Protein AF-A0A957S6A4-F1 (afdb_monomer_lite)

Secondary structure (DSSP, 8-state):
-PPPSS-HHHHHHHHHTT--HHHHHHHTTTT-EEEEE-TTSSSSEEEEES-TTHHHHHHHHHTS-HHHHHHHHHHHHHHHHH---SSSBHHHHHHHHHHHHTTGGGSTTHHHHHHHHHHHHHHTTTTTHHHHHHHHHHHHHTT---TT-SHHHHHHHHHHHHHHHHHHTT--HHHHHHHHHHHHHHHHHHHHHHHHHHT---

Sequence (202 aa):
MGRSAYPDEVQRVAAAHGLSPALAFGLGEGLNLYYSRRPDERPPHRVHVLPHAFAERVAARLGQPRPAAIRESLVANARGVLVCTGDWHGLDAIERWSEELSRWPRLAGWQTSIDAVVRLLQESDGLYRRHYADFLAIATAEGVAVPEGATRLDEIADAWLAIADRLARGDDLARVGSRILRMASLESRFWATIIDRYAGGI

Foldseek 3Di:
DDDDLADPVLVVLCVVVVHDSLQLCLQLLFLKKAWDAQLPDVVRIDIATGDPCSSVSSVVLVVDDSLVSNLVSLLVNLCSQQPPPVRLMHLNVLLVCLVCQLVLVVGPNSLSVLVNLLCCLVSNLQSVLQVNLVNVVVSVVVVNDQPVDNVLSNVLSVLSNVLSVCSVVVHRRNVSSVSSNVSSVSVNVRSVVSCVPRVPDD

pLDDT: mean 90.96, std 10.15, range [36.47, 98.38]

Radius of gyration: 16.79 Å; chains: 1; bounding box: 43×42×48 Å

Structure (mmCIF, N/CA/C/O backbone):
data_AF-A0A957S6A4-F1
#
_entry.id   AF-A0A957S6A4-F1
#
loop_
_atom_site.group_PDB
_atom_site.id
_atom_site.type_symbol
_atom_site.label_atom_id
_atom_site.label_alt_id
_atom_site.label_comp_id
_atom_site.label_asym_id
_atom_site.label_entity_id
_atom_site.label_seq_id
_atom_site.pdbx_PDB_ins_code
_atom_site.Cartn_x
_atom_site.Cartn_y
_atom_site.Cartn_z
_atom_site.occupancy
_atom_site.B_iso_or_equiv
_atom_site.auth_seq_id
_atom_site.auth_comp_id
_atom_site.auth_asym_id
_atom_site.auth_atom_id
_atom_site.pdbx_PDB_model_num
ATOM 1 N N . MET A 1 1 ? -2.180 23.272 -7.236 1.00 36.47 1 MET A N 1
ATOM 2 C CA . MET A 1 1 ? -3.173 22.374 -6.608 1.00 36.47 1 MET A CA 1
ATOM 3 C C . MET A 1 1 ? -2.414 21.192 -6.043 1.00 36.47 1 MET A C 1
ATOM 5 O O . MET A 1 1 ? -1.803 20.473 -6.821 1.00 36.47 1 MET A O 1
ATOM 9 N N . GLY A 1 2 ? -2.349 21.066 -4.715 1.00 49.62 2 GLY A N 1
ATOM 10 C CA . GLY A 1 2 ? -1.724 19.910 -4.071 1.00 49.62 2 GLY A CA 1
ATOM 11 C C . GLY A 1 2 ? -2.528 18.656 -4.395 1.00 49.62 2 GLY A C 1
ATOM 12 O O . GLY A 1 2 ? -3.757 18.692 -4.375 1.00 49.62 2 GLY A O 1
ATOM 13 N N . ARG A 1 3 ? -1.845 17.583 -4.778 1.00 60.44 3 ARG A N 1
ATOM 14 C CA . ARG A 1 3 ? -2.485 16.312 -5.103 1.00 60.44 3 ARG A CA 1
ATOM 15 C C . ARG A 1 3 ? -2.947 15.631 -3.808 1.00 60.44 3 ARG A C 1
ATOM 17 O O . ARG A 1 3 ? -2.269 15.736 -2.792 1.00 60.44 3 ARG A O 1
ATOM 24 N N . SER A 1 4 ? -4.118 14.994 -3.838 1.00 73.56 4 SER A N 1
ATOM 25 C CA . SER A 1 4 ? -4.677 14.265 -2.688 1.00 73.56 4 SER A CA 1
ATOM 26 C C . SER A 1 4 ? -3.713 13.175 -2.199 1.00 73.56 4 SER A C 1
ATOM 28 O O . SER A 1 4 ? -3.180 12.434 -3.021 1.00 73.56 4 SER A O 1
ATOM 30 N N . ALA A 1 5 ? -3.560 13.033 -0.877 1.00 86.44 5 ALA A N 1
ATOM 31 C CA . ALA A 1 5 ? -2.765 11.973 -0.239 1.00 86.44 5 ALA A CA 1
ATOM 32 C C . ALA A 1 5 ? -3.352 10.555 -0.425 1.00 86.44 5 ALA A C 1
ATOM 34 O O . ALA A 1 5 ? -2.670 9.557 -0.221 1.00 86.44 5 ALA A O 1
ATOM 35 N N . TYR A 1 6 ? -4.621 10.453 -0.828 1.00 91.56 6 TYR A N 1
ATOM 36 C CA . TYR A 1 6 ? -5.333 9.186 -1.017 1.00 91.56 6 TYR A CA 1
ATOM 37 C C . TYR A 1 6 ? -5.915 9.072 -2.437 1.00 91.56 6 TYR A C 1
ATOM 39 O O . TYR A 1 6 ? -6.200 10.110 -3.048 1.00 91.56 6 TYR A O 1
ATOM 47 N N . PRO A 1 7 ? -6.134 7.845 -2.957 1.00 92.38 7 PRO A N 1
ATOM 48 C CA . PRO A 1 7 ? -6.793 7.616 -4.244 1.00 92.38 7 PRO A CA 1
ATOM 49 C C . PRO A 1 7 ? -8.175 8.279 -4.343 1.00 92.38 7 PRO A C 1
ATOM 51 O O . PRO A 1 7 ? -8.901 8.368 -3.352 1.00 92.38 7 PRO A O 1
ATOM 54 N N . ASP A 1 8 ? -8.589 8.661 -5.553 1.00 93.44 8 ASP A N 1
ATOM 55 C CA . ASP A 1 8 ? -9.889 9.313 -5.793 1.00 93.44 8 ASP A CA 1
ATOM 56 C C . ASP A 1 8 ? -11.077 8.467 -5.316 1.00 93.44 8 ASP A C 1
ATOM 58 O O . ASP A 1 8 ? -12.063 8.991 -4.800 1.00 93.44 8 ASP A O 1
ATOM 62 N N . GLU A 1 9 ? -10.980 7.142 -5.445 1.00 94.50 9 GLU A N 1
ATOM 63 C CA . GLU A 1 9 ? -11.998 6.228 -4.932 1.00 94.50 9 GLU A CA 1
ATOM 64 C C . GLU A 1 9 ? -12.136 6.316 -3.408 1.00 94.50 9 GLU A C 1
ATOM 66 O O . GLU A 1 9 ? -13.256 6.371 -2.902 1.00 94.50 9 GLU A O 1
ATOM 71 N N . VAL A 1 10 ? -11.018 6.413 -2.685 1.00 96.69 10 VAL A N 1
ATOM 72 C CA . VAL A 1 10 ? -11.009 6.586 -1.227 1.00 96.69 10 VAL A CA 1
ATOM 73 C C . VAL A 1 10 ? -11.665 7.905 -0.855 1.00 96.69 10 VAL A C 1
ATOM 75 O O . VAL A 1 10 ? -12.513 7.927 0.031 1.00 96.69 10 VAL A O 1
ATOM 78 N N . GLN A 1 11 ? -11.327 8.987 -1.560 1.00 96.06 11 GLN A N 1
ATOM 79 C CA . GLN A 1 11 ? -11.926 10.304 -1.332 1.00 96.06 11 GLN A CA 1
ATOM 80 C C . GLN A 1 11 ? -13.442 10.282 -1.550 1.00 96.06 11 GLN A C 1
ATOM 82 O O . GLN A 1 11 ? -14.210 10.775 -0.723 1.00 96.06 11 GLN A O 1
ATOM 87 N N . ARG A 1 12 ? -13.888 9.652 -2.639 1.00 96.62 12 ARG A N 1
ATOM 88 C CA . ARG A 1 12 ? -15.306 9.512 -2.977 1.00 96.62 12 ARG A CA 1
ATOM 89 C C . ARG A 1 12 ? -16.071 8.700 -1.931 1.00 96.62 12 ARG A C 1
ATOM 91 O O . ARG A 1 12 ? -17.133 9.134 -1.494 1.00 96.62 12 ARG A O 1
ATOM 98 N N . VAL A 1 13 ? -15.544 7.544 -1.524 1.00 97.56 13 VAL A N 1
ATOM 99 C CA . VAL A 1 13 ? -16.170 6.686 -0.503 1.00 97.56 13 VAL A CA 1
ATOM 100 C C . VAL A 1 13 ? -16.179 7.385 0.857 1.00 97.56 13 VAL A C 1
ATOM 102 O O . VAL A 1 13 ? -17.199 7.375 1.543 1.00 97.56 13 VAL A O 1
ATOM 105 N N . ALA A 1 14 ? -15.085 8.051 1.232 1.00 97.50 14 ALA A N 1
ATOM 106 C CA . ALA A 1 14 ? -15.008 8.820 2.469 1.00 97.50 14 ALA A CA 1
ATOM 107 C C . ALA A 1 14 ? -16.087 9.911 2.520 1.00 97.50 14 ALA A C 1
ATOM 109 O O . ALA A 1 14 ? -16.847 9.976 3.486 1.00 97.50 14 ALA A O 1
ATOM 110 N N . ALA A 1 15 ? -16.220 10.700 1.450 1.00 97.31 15 ALA A N 1
ATOM 111 C CA . ALA A 1 15 ? -17.239 11.739 1.347 1.00 97.31 15 ALA A CA 1
ATOM 112 C C . ALA A 1 15 ? -18.667 11.170 1.403 1.00 97.31 15 ALA A C 1
ATOM 114 O O . ALA A 1 15 ? -19.506 11.699 2.130 1.00 97.31 15 ALA A O 1
ATOM 115 N N . ALA A 1 16 ? -18.934 10.069 0.692 1.00 97.50 16 ALA A N 1
ATOM 116 C CA . ALA A 1 16 ? -20.256 9.439 0.650 1.00 97.50 16 ALA A CA 1
ATOM 117 C C . ALA A 1 16 ? -20.734 8.924 2.020 1.00 97.50 16 ALA A C 1
ATOM 119 O O . ALA A 1 16 ? -21.936 8.877 2.273 1.00 97.50 16 ALA A O 1
ATOM 120 N N . HIS A 1 17 ? -19.803 8.559 2.905 1.00 96.19 17 HIS A N 1
ATOM 121 C CA . HIS A 1 17 ? -20.105 7.999 4.225 1.00 96.19 17 HIS A CA 1
ATOM 122 C C . HIS A 1 17 ? -19.750 8.927 5.397 1.00 96.19 17 HIS A C 1
ATOM 124 O O . HIS A 1 17 ? -19.827 8.501 6.550 1.00 96.19 17 HIS A O 1
ATOM 130 N N . GLY A 1 18 ? -19.352 10.178 5.134 1.00 96.50 18 GLY A N 1
ATOM 131 C CA . GLY A 1 18 ? -18.957 11.130 6.178 1.00 96.50 18 GLY A CA 1
ATOM 132 C C . GLY A 1 18 ? -17.741 10.675 6.998 1.00 96.50 18 GLY A C 1
ATOM 133 O O . GLY A 1 18 ? -17.681 10.913 8.203 1.00 96.50 18 GLY A O 1
ATOM 134 N N . LEU A 1 19 ? -16.794 9.977 6.369 1.00 97.00 19 LEU A N 1
ATOM 135 C CA . LEU A 1 19 ? -15.563 9.488 6.993 1.00 97.00 19 LEU A CA 1
ATOM 136 C C . LEU A 1 19 ? -14.381 10.394 6.639 1.00 97.00 19 LEU A C 1
ATOM 138 O O . LEU A 1 19 ? -14.392 11.090 5.625 1.00 97.00 19 LEU A O 1
ATOM 142 N N . SER A 1 20 ? -13.306 10.318 7.426 1.00 96.94 20 SER A N 1
ATOM 143 C CA . SER A 1 20 ? -12.007 10.793 6.948 1.00 96.94 20 SER A CA 1
ATOM 144 C C . SER A 1 20 ? -11.460 9.849 5.861 1.00 96.94 20 SER A C 1
ATOM 146 O O . SER A 1 20 ? -11.734 8.642 5.907 1.00 96.94 20 SER A O 1
ATOM 148 N N . PRO A 1 21 ? -10.644 10.347 4.910 1.00 97.25 21 PRO A N 1
ATOM 149 C CA . PRO A 1 21 ? -9.987 9.497 3.916 1.00 97.25 21 PRO A CA 1
ATOM 150 C C . PRO A 1 21 ? -9.148 8.380 4.543 1.00 97.25 21 PRO A C 1
ATOM 152 O O . PRO A 1 21 ? -9.238 7.238 4.104 1.00 97.25 21 PRO A O 1
ATOM 155 N N . ALA A 1 22 ? -8.418 8.675 5.623 1.00 96.00 22 ALA A N 1
ATOM 156 C CA . ALA A 1 22 ? -7.634 7.689 6.368 1.00 96.00 22 ALA A CA 1
ATOM 157 C C . ALA A 1 22 ? -8.499 6.541 6.915 1.00 96.00 22 ALA A C 1
ATOM 159 O O . ALA A 1 22 ? -8.156 5.368 6.772 1.00 96.00 22 ALA A O 1
ATOM 160 N N . LEU A 1 23 ? -9.658 6.864 7.502 1.00 97.19 23 LEU A N 1
ATOM 161 C CA . LEU A 1 23 ? -10.567 5.854 8.036 1.00 97.19 23 LEU A CA 1
ATOM 162 C C . LEU A 1 23 ? -11.193 5.012 6.922 1.00 97.19 23 LEU A C 1
ATOM 164 O O . LEU A 1 23 ? -11.230 3.790 7.038 1.00 97.19 23 LEU A O 1
ATOM 168 N N . ALA A 1 24 ? -11.642 5.635 5.829 1.00 97.75 24 ALA A N 1
ATOM 169 C CA . ALA A 1 24 ? -12.154 4.900 4.672 1.00 97.75 24 ALA A CA 1
ATOM 170 C C . ALA A 1 24 ? -11.082 3.967 4.084 1.00 97.75 24 ALA A C 1
ATOM 172 O O . ALA A 1 24 ? -11.357 2.796 3.827 1.00 97.75 24 ALA A O 1
ATOM 173 N N . PHE A 1 25 ? -9.849 4.460 3.938 1.00 97.06 25 PHE A N 1
ATOM 174 C CA . PHE A 1 25 ? -8.714 3.692 3.433 1.00 97.06 25 PHE A CA 1
ATOM 175 C C . PHE A 1 25 ? -8.419 2.458 4.292 1.00 97.06 25 PHE A C 1
ATOM 177 O O . PHE A 1 25 ? -8.282 1.352 3.769 1.00 97.06 25 PHE A O 1
ATOM 184 N N . GLY A 1 26 ? -8.378 2.632 5.615 1.00 95.88 26 GLY A N 1
ATOM 185 C CA . GLY A 1 26 ? -8.144 1.539 6.552 1.00 95.88 26 GLY A CA 1
ATOM 186 C C . GLY A 1 26 ? -9.269 0.508 6.589 1.00 95.88 26 GLY A C 1
ATOM 187 O O . GLY A 1 26 ? -8.994 -0.692 6.597 1.00 95.88 26 GLY A O 1
ATOM 188 N N . LEU A 1 27 ? -10.532 0.950 6.571 1.00 97.12 27 LEU A N 1
ATOM 189 C CA . LEU A 1 27 ? -11.694 0.053 6.580 1.00 97.12 27 LEU A CA 1
ATOM 190 C C . LEU A 1 27 ? -11.820 -0.766 5.290 1.00 97.12 27 LEU A C 1
ATOM 192 O O . LEU A 1 27 ? -12.246 -1.916 5.347 1.00 97.12 27 LEU A O 1
ATOM 196 N N . GLY A 1 28 ? -11.442 -0.196 4.145 1.00 95.88 28 GLY A N 1
ATOM 197 C CA . GLY A 1 28 ? -11.547 -0.857 2.842 1.00 95.88 28 GLY A CA 1
ATOM 198 C C . GLY A 1 28 ? -10.357 -1.737 2.463 1.00 95.88 28 GLY A C 1
ATOM 199 O O . GLY A 1 28 ? -10.277 -2.188 1.325 1.00 95.88 28 GLY A O 1
ATOM 200 N N . GLU A 1 29 ? -9.438 -1.992 3.394 1.00 93.19 29 GLU A N 1
ATOM 201 C CA . GLU A 1 29 ? -8.215 -2.766 3.161 1.00 93.19 29 GLU A CA 1
ATOM 202 C C . GLU A 1 29 ? -7.257 -2.143 2.132 1.00 93.19 29 GLU A C 1
ATOM 204 O O . GLU A 1 29 ? -6.759 -2.791 1.206 1.00 93.19 29 GLU A O 1
ATOM 209 N N . GLY A 1 30 ? -7.023 -0.839 2.278 1.00 91.81 30 GLY A N 1
ATOM 210 C CA . GLY A 1 30 ? -6.351 -0.031 1.272 1.00 91.81 30 GLY A CA 1
ATOM 211 C C . GLY A 1 30 ? -4.879 -0.338 1.002 1.00 91.81 30 GLY A C 1
ATOM 212 O O . GLY A 1 30 ? -4.364 0.170 0.016 1.00 91.81 30 GLY A O 1
ATOM 213 N N . LEU A 1 31 ? -4.187 -1.157 1.804 1.00 91.88 31 LEU A N 1
ATOM 214 C CA . LEU A 1 31 ? -2.758 -1.446 1.588 1.00 91.88 31 LEU A CA 1
ATOM 215 C C . LEU A 1 31 ? -2.474 -2.664 0.704 1.00 91.88 31 LEU A C 1
ATOM 217 O O . LEU A 1 31 ? -1.308 -2.897 0.361 1.00 91.88 31 LEU A O 1
ATOM 221 N N . ASN A 1 32 ? -3.504 -3.405 0.294 1.00 89.31 32 ASN A N 1
ATOM 222 C CA . ASN A 1 32 ? -3.332 -4.542 -0.604 1.00 89.31 32 ASN A CA 1
ATOM 223 C C . ASN A 1 32 ? -2.697 -4.099 -1.929 1.00 89.31 32 ASN A C 1
ATOM 225 O O . ASN A 1 32 ? -3.188 -3.186 -2.597 1.00 89.31 32 ASN A O 1
ATOM 229 N N . LEU A 1 33 ? -1.583 -4.748 -2.273 1.00 91.25 33 LEU A N 1
ATOM 230 C CA . LEU A 1 33 ? -0.828 -4.536 -3.503 1.00 91.25 33 LEU A CA 1
ATOM 231 C C . LEU A 1 33 ? -1.171 -5.629 -4.503 1.00 91.25 33 LEU A C 1
ATOM 233 O O . LEU A 1 33 ? -1.281 -6.784 -4.113 1.00 91.25 33 LEU A O 1
ATOM 237 N N . TYR A 1 34 ? -1.248 -5.282 -5.777 1.00 92.44 34 TYR A N 1
ATOM 238 C CA . TYR A 1 34 ? -1.532 -6.201 -6.867 1.00 92.44 34 TYR A CA 1
ATOM 239 C C . TYR A 1 34 ? -0.491 -6.041 -7.966 1.00 92.44 34 TYR A C 1
ATOM 241 O O . TYR A 1 34 ? -0.156 -4.917 -8.355 1.00 92.44 34 TYR A O 1
ATOM 249 N N . TYR A 1 35 ? -0.020 -7.162 -8.505 1.00 93.38 35 TYR A N 1
ATOM 250 C CA . TYR A 1 35 ? 0.898 -7.195 -9.639 1.00 93.38 35 TYR A CA 1
ATOM 251 C C . TYR A 1 35 ? 0.286 -7.991 -10.787 1.00 93.38 35 TYR A C 1
ATOM 253 O O . TYR A 1 35 ? -0.229 -9.087 -10.602 1.00 93.38 35 TYR A O 1
ATOM 261 N N . SER A 1 36 ? 0.358 -7.453 -12.003 1.00 92.00 36 SER A N 1
ATOM 262 C CA . SER A 1 36 ? -0.077 -8.177 -13.196 1.00 92.00 36 SER A CA 1
ATOM 263 C C . SER A 1 36 ? 0.842 -7.923 -14.383 1.00 92.00 36 SER A C 1
ATOM 265 O O . SER A 1 36 ? 1.405 -6.837 -14.552 1.00 92.00 36 SER A O 1
ATOM 267 N N . ARG A 1 37 ? 0.963 -8.947 -15.230 1.00 92.69 37 ARG A N 1
ATOM 268 C CA . ARG A 1 37 ? 1.698 -8.914 -16.494 1.00 92.69 37 ARG A CA 1
ATOM 269 C C . ARG A 1 37 ? 0.724 -9.107 -17.648 1.00 92.69 37 ARG A C 1
ATOM 271 O O . ARG A 1 37 ? 0.053 -10.132 -17.727 1.00 92.69 37 ARG A O 1
ATOM 278 N N . ARG A 1 38 ? 0.684 -8.141 -18.557 1.00 92.19 38 ARG A N 1
ATOM 279 C CA . ARG A 1 38 ? -0.195 -8.087 -19.725 1.00 92.19 38 ARG A CA 1
ATOM 280 C C . ARG A 1 38 ? 0.641 -7.744 -20.964 1.00 92.19 38 ARG A C 1
ATOM 282 O O . ARG A 1 38 ? 0.786 -6.568 -21.280 1.00 92.19 38 ARG A O 1
ATOM 289 N N . PRO A 1 39 ? 1.237 -8.748 -21.636 1.00 91.44 39 PRO A N 1
ATOM 290 C CA . PRO A 1 39 ? 2.197 -8.529 -22.725 1.00 91.44 39 PRO A CA 1
ATOM 291 C C . PRO A 1 39 ? 1.675 -7.666 -23.878 1.00 91.44 39 PRO A C 1
ATOM 293 O O . PRO A 1 39 ? 2.461 -6.969 -24.514 1.00 91.44 39 PRO A O 1
ATOM 296 N N . ASP A 1 40 ? 0.362 -7.693 -24.108 1.00 92.12 40 ASP A N 1
ATOM 297 C CA . ASP A 1 40 ? -0.302 -6.977 -25.200 1.00 92.12 40 ASP A CA 1
ATOM 298 C C . ASP A 1 40 ? -0.760 -5.558 -24.813 1.00 92.12 40 ASP A C 1
ATOM 300 O O . ASP A 1 40 ? -1.316 -4.830 -25.636 1.00 92.12 40 ASP A O 1
ATOM 304 N N . GLU A 1 41 ? -0.528 -5.133 -23.567 1.00 92.44 41 GLU A N 1
ATOM 305 C CA . GLU A 1 41 ? -0.899 -3.807 -23.074 1.00 92.44 41 GLU A CA 1
ATOM 306 C C . GLU A 1 41 ? 0.306 -2.872 -22.908 1.00 92.44 41 GLU A C 1
ATOM 308 O O . GLU A 1 41 ? 1.462 -3.281 -22.806 1.00 92.44 41 GLU A O 1
ATOM 313 N N . ARG A 1 42 ? 0.020 -1.568 -22.838 1.00 89.44 42 ARG A N 1
ATOM 314 C CA . ARG A 1 42 ? 0.993 -0.526 -22.498 1.00 89.44 42 ARG A CA 1
ATOM 315 C C . ARG A 1 42 ? 0.472 0.251 -21.285 1.00 89.44 42 ARG A C 1
ATOM 317 O O . ARG A 1 42 ? -0.531 0.950 -21.433 1.00 89.44 42 ARG A O 1
ATOM 324 N N . PRO A 1 43 ? 1.099 0.150 -20.102 1.00 93.62 43 PRO A N 1
ATOM 325 C CA . PRO A 1 43 ? 2.320 -0.604 -19.794 1.00 93.62 43 PRO A CA 1
ATOM 326 C C . PRO A 1 43 ? 2.098 -2.134 -19.673 1.00 93.62 43 PRO A C 1
ATOM 328 O O . PRO A 1 43 ? 1.032 -2.545 -19.205 1.00 93.62 43 PRO A O 1
ATOM 331 N N . PRO A 1 44 ? 3.095 -2.979 -20.030 1.00 94.81 44 PRO A N 1
ATOM 332 C CA . PRO A 1 44 ? 2.957 -4.443 -20.007 1.00 94.81 44 PRO A CA 1
ATOM 333 C C . PRO A 1 44 ? 3.048 -5.063 -18.605 1.00 94.81 44 PRO A C 1
ATOM 335 O O . PRO A 1 44 ? 2.579 -6.173 -18.374 1.00 94.81 44 PRO A O 1
ATOM 338 N N . HIS A 1 45 ? 3.649 -4.359 -17.654 1.00 95.44 45 HIS A N 1
ATOM 339 C CA . HIS A 1 45 ? 3.635 -4.690 -16.231 1.00 95.44 45 HIS A CA 1
ATOM 340 C C . HIS A 1 45 ? 2.895 -3.598 -15.470 1.00 95.44 45 HIS A C 1
ATOM 342 O O . HIS A 1 45 ? 3.151 -2.408 -15.691 1.00 95.44 45 HIS A O 1
ATOM 348 N N . ARG A 1 46 ? 1.988 -4.001 -14.579 1.00 93.62 46 ARG A N 1
ATOM 349 C CA . ARG A 1 46 ? 1.172 -3.096 -13.770 1.00 93.62 46 ARG A CA 1
ATOM 350 C C . ARG A 1 46 ? 1.275 -3.476 -12.304 1.00 93.62 46 ARG A C 1
ATOM 352 O O . ARG A 1 46 ? 1.054 -4.630 -11.945 1.00 93.62 46 ARG A O 1
ATOM 359 N N . VAL A 1 47 ? 1.548 -2.472 -11.483 1.00 93.19 47 VAL A N 1
ATOM 360 C CA . VAL A 1 47 ? 1.418 -2.525 -10.029 1.00 93.19 47 VAL A CA 1
ATOM 361 C C . VAL A 1 47 ? 0.308 -1.555 -9.656 1.00 93.19 47 VAL A C 1
ATOM 363 O O . VAL A 1 47 ? 0.269 -0.444 -10.184 1.00 93.19 47 VAL A O 1
ATOM 366 N N . HIS A 1 48 ? -0.606 -1.965 -8.788 1.00 91.06 48 HIS A N 1
ATOM 367 C CA . HIS A 1 48 ? -1.589 -1.056 -8.211 1.00 91.06 48 HIS A CA 1
ATOM 368 C C . HIS A 1 48 ? -1.877 -1.422 -6.764 1.00 91.06 48 HIS A C 1
ATOM 370 O O . HIS A 1 48 ? -1.615 -2.536 -6.318 1.00 91.06 48 HIS A O 1
ATOM 376 N N . VAL A 1 49 ? -2.396 -0.444 -6.040 1.00 91.06 49 VAL A N 1
ATOM 377 C CA . VAL A 1 49 ? -2.865 -0.577 -4.666 1.00 91.06 49 VAL A CA 1
ATOM 378 C C . VAL A 1 49 ? -4.382 -0.419 -4.693 1.00 91.06 49 VAL A C 1
ATOM 380 O O . VAL A 1 49 ? -4.896 0.163 -5.652 1.00 91.06 49 VAL A O 1
ATOM 383 N N . LEU A 1 50 ? -5.052 -0.868 -3.631 1.00 90.88 50 LEU A N 1
ATOM 384 C CA . LEU A 1 50 ? -6.503 -0.836 -3.426 1.00 90.88 50 LEU A CA 1
ATOM 385 C C . LEU A 1 50 ? -7.203 -2.073 -4.022 1.00 90.88 50 LEU A C 1
ATOM 387 O O . LEU A 1 50 ? -7.020 -2.378 -5.200 1.00 90.88 50 LEU A O 1
ATOM 391 N N . PRO A 1 51 ? -8.018 -2.794 -3.233 1.00 89.19 51 PRO A N 1
ATOM 392 C CA . PRO A 1 51 ? -8.782 -3.929 -3.734 1.00 89.19 51 PRO A CA 1
ATOM 393 C C . PRO A 1 51 ? -9.921 -3.476 -4.652 1.00 89.19 51 PRO A C 1
ATOM 395 O O . PRO A 1 51 ? -10.559 -2.459 -4.401 1.00 89.19 51 PRO A O 1
ATOM 398 N N . HIS A 1 52 ? -10.273 -4.292 -5.650 1.00 87.44 52 HIS A N 1
ATOM 399 C CA . HIS A 1 52 ? -11.426 -4.022 -6.524 1.00 87.44 52 HIS A CA 1
ATOM 400 C C . HIS A 1 52 ? -12.760 -3.886 -5.767 1.00 87.44 52 HIS A C 1
ATOM 402 O O . HIS A 1 52 ? -13.639 -3.154 -6.204 1.00 87.44 52 HIS A O 1
ATOM 408 N N . ALA A 1 53 ? -12.901 -4.562 -4.623 1.00 91.25 53 ALA A N 1
ATOM 409 C CA . ALA A 1 53 ? -14.089 -4.516 -3.768 1.00 91.25 53 ALA A CA 1
ATOM 410 C C . ALA A 1 53 ? -13.989 -3.458 -2.646 1.00 91.25 53 ALA A C 1
ATOM 412 O O . ALA A 1 53 ? -14.618 -3.602 -1.599 1.00 91.25 53 ALA A O 1
ATOM 413 N N . PHE A 1 54 ? -13.162 -2.418 -2.809 1.00 94.94 54 PHE A N 1
ATOM 414 C CA . PHE A 1 54 ? -12.877 -1.438 -1.754 1.00 94.94 54 PHE A CA 1
ATOM 415 C C . PHE A 1 54 ? -14.141 -0.811 -1.147 1.00 94.94 54 PHE A C 1
ATOM 417 O O . PHE A 1 54 ? -14.330 -0.864 0.070 1.00 94.94 54 PHE A O 1
ATOM 424 N N . ALA A 1 55 ? -15.030 -0.257 -1.976 1.00 96.00 55 ALA A N 1
ATOM 425 C CA . ALA A 1 55 ? -16.251 0.391 -1.497 1.00 96.00 55 ALA A CA 1
ATOM 426 C C . ALA A 1 55 ? -17.185 -0.583 -0.751 1.00 96.00 55 ALA A C 1
ATOM 428 O O . ALA A 1 55 ? -17.740 -0.235 0.292 1.00 96.00 55 ALA A O 1
ATOM 429 N N . GLU A 1 56 ? -17.312 -1.817 -1.244 1.00 95.56 56 GLU A N 1
ATOM 430 C CA . GLU A 1 56 ? -18.121 -2.872 -0.621 1.00 95.56 56 GLU A CA 1
ATOM 431 C C . GLU A 1 56 ? -17.566 -3.263 0.753 1.00 95.56 56 GLU A C 1
ATOM 433 O O . GLU A 1 56 ? -18.322 -3.396 1.716 1.00 95.56 56 GLU A O 1
ATOM 438 N N . ARG A 1 57 ? -16.236 -3.370 0.871 1.00 95.69 57 ARG A N 1
ATOM 439 C CA . ARG A 1 57 ? -15.553 -3.640 2.144 1.00 95.69 57 ARG A CA 1
ATOM 440 C C . ARG A 1 57 ? -15.789 -2.520 3.150 1.00 95.69 57 ARG A C 1
ATOM 442 O O . ARG A 1 57 ? -16.145 -2.806 4.291 1.00 95.69 57 ARG A O 1
ATOM 449 N N . VAL A 1 58 ? -15.674 -1.253 2.736 1.00 97.38 58 VAL A N 1
ATOM 450 C CA . VAL A 1 58 ? -15.996 -0.114 3.614 1.00 97.38 58 VAL A CA 1
ATOM 451 C C . VAL A 1 58 ? -17.450 -0.193 4.081 1.00 97.38 58 VAL A C 1
ATOM 453 O O . VAL A 1 58 ? -17.704 -0.125 5.283 1.00 97.38 58 VAL A O 1
ATOM 456 N N . ALA A 1 59 ? -18.399 -0.395 3.164 1.00 96.19 59 ALA A N 1
ATOM 457 C CA . ALA A 1 59 ? -19.820 -0.478 3.497 1.00 96.19 59 ALA A CA 1
ATOM 458 C C . ALA A 1 59 ? -20.123 -1.614 4.491 1.00 96.19 59 ALA A C 1
ATOM 460 O O . ALA A 1 59 ? -20.822 -1.394 5.481 1.00 96.19 59 ALA A O 1
ATOM 461 N N . ALA A 1 60 ? -19.538 -2.799 4.288 1.00 95.56 60 ALA A N 1
ATOM 462 C CA . ALA A 1 60 ? -19.695 -3.937 5.194 1.00 95.56 60 ALA A CA 1
ATOM 463 C C . ALA A 1 60 ? -19.178 -3.640 6.615 1.00 95.56 60 ALA A C 1
ATOM 465 O O . ALA A 1 60 ? -19.771 -4.071 7.606 1.00 95.56 60 ALA A O 1
ATOM 466 N N . ARG A 1 61 ? -18.092 -2.866 6.736 1.00 96.12 61 ARG A N 1
ATOM 467 C CA . ARG A 1 61 ? -17.498 -2.476 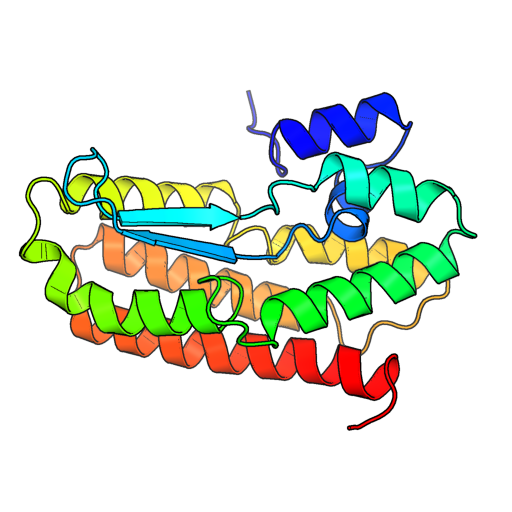8.026 1.00 96.12 61 ARG A CA 1
ATOM 468 C C . ARG A 1 61 ? -18.317 -1.423 8.767 1.00 96.12 61 ARG A C 1
ATOM 470 O O . ARG A 1 61 ? -18.336 -1.426 9.995 1.00 96.12 61 ARG A O 1
ATOM 477 N N . LEU A 1 62 ? -19.015 -0.544 8.048 1.00 95.38 62 LEU A N 1
ATOM 478 C CA . LEU A 1 62 ? -19.859 0.493 8.654 1.00 95.38 62 LEU A CA 1
ATOM 479 C C . LEU A 1 62 ? -21.099 -0.063 9.368 1.00 95.38 62 LEU A C 1
ATOM 481 O O . LEU A 1 62 ? -21.670 0.633 10.202 1.00 95.38 62 LEU A O 1
ATOM 485 N N . GLY A 1 63 ? -21.480 -1.315 9.102 1.00 92.12 63 GLY A N 1
ATOM 486 C CA . GLY A 1 63 ? -22.543 -2.011 9.834 1.00 92.12 63 GLY A CA 1
ATOM 487 C C . GLY A 1 63 ? -22.160 -2.456 11.252 1.00 92.12 63 GLY A C 1
ATOM 488 O O . GLY A 1 63 ? -22.978 -3.067 11.935 1.00 92.12 63 GLY A O 1
ATOM 489 N N . GLN A 1 64 ? -20.929 -2.189 11.698 1.00 94.50 64 GLN A N 1
ATOM 490 C CA . GLN A 1 64 ? -20.387 -2.683 12.962 1.00 94.50 64 GLN A CA 1
ATOM 491 C C . GLN A 1 64 ? -19.987 -1.539 13.907 1.00 94.50 64 GLN A C 1
ATOM 493 O O . GLN A 1 64 ? -19.684 -0.433 13.451 1.00 94.50 64 GLN A O 1
ATOM 498 N N . PRO A 1 65 ? -19.892 -1.789 15.230 1.00 96.62 65 PRO A N 1
ATOM 499 C CA . PRO A 1 65 ? -19.266 -0.845 16.152 1.00 96.62 65 PRO A CA 1
ATOM 500 C C . PRO A 1 65 ? -17.846 -0.478 15.702 1.00 96.62 65 PRO A C 1
ATOM 502 O O . PRO A 1 65 ? -17.055 -1.359 15.355 1.00 96.62 65 PRO A O 1
ATOM 505 N N . ARG A 1 66 ? -17.499 0.815 15.750 1.00 95.31 66 ARG A N 1
ATOM 506 C CA . ARG A 1 66 ? -16.248 1.352 15.180 1.00 95.31 66 ARG A CA 1
ATOM 507 C C . ARG A 1 66 ? -14.984 0.588 15.614 1.00 95.31 66 ARG A C 1
ATOM 509 O O . ARG A 1 66 ? -14.225 0.202 14.724 1.00 95.31 66 ARG A O 1
ATOM 516 N N . PRO A 1 67 ? -14.760 0.263 16.904 1.00 95.81 67 PRO A N 1
ATOM 517 C CA . PRO A 1 67 ? -13.564 -0.486 17.298 1.00 95.81 67 PRO A CA 1
ATOM 518 C C . PRO A 1 67 ? -13.530 -1.920 16.748 1.00 95.81 67 PRO A C 1
ATOM 520 O O . PRO A 1 67 ? -12.453 -2.454 16.485 1.00 95.81 67 PRO A O 1
ATOM 523 N N . ALA A 1 68 ? -14.692 -2.559 16.567 1.00 95.62 68 ALA A N 1
ATOM 524 C CA . ALA A 1 68 ? -14.780 -3.889 15.963 1.00 95.62 68 ALA A CA 1
ATOM 525 C C . ALA A 1 68 ? -14.452 -3.830 14.466 1.00 95.62 68 ALA A C 1
ATOM 527 O O . ALA A 1 68 ? -13.597 -4.586 14.010 1.00 95.62 68 ALA A O 1
ATOM 528 N N . ALA A 1 69 ? -15.025 -2.856 13.750 1.00 96.81 69 ALA A N 1
ATOM 529 C CA . ALA A 1 69 ? -14.747 -2.611 12.338 1.00 96.81 69 ALA A CA 1
ATOM 530 C C . ALA A 1 69 ? -13.250 -2.373 12.069 1.00 96.81 69 ALA A C 1
ATOM 532 O O . ALA A 1 69 ? -12.692 -2.940 11.133 1.00 96.81 69 ALA A O 1
ATOM 533 N N . ILE A 1 70 ? -12.593 -1.570 12.915 1.00 95.88 70 ILE A N 1
ATOM 534 C CA . ILE A 1 70 ? -11.155 -1.282 12.820 1.00 95.88 70 ILE A CA 1
ATOM 535 C C . ILE A 1 70 ? -10.316 -2.538 13.078 1.00 95.88 70 ILE A C 1
ATOM 537 O O . ILE A 1 70 ? -9.385 -2.817 12.327 1.00 95.88 70 ILE A O 1
ATOM 541 N N . ARG A 1 71 ? -10.625 -3.323 14.121 1.00 94.69 71 ARG A N 1
ATOM 542 C CA . ARG A 1 71 ? -9.902 -4.581 14.382 1.00 94.69 71 ARG A CA 1
ATOM 543 C C . ARG A 1 71 ? -10.047 -5.560 13.227 1.00 94.69 71 ARG A C 1
ATOM 545 O O . ARG A 1 71 ? -9.059 -6.149 12.797 1.00 94.69 71 ARG A O 1
ATOM 552 N N . GLU A 1 72 ? -11.263 -5.713 12.714 1.00 95.12 72 GLU A N 1
ATOM 553 C CA . GLU A 1 72 ? -11.514 -6.620 11.604 1.00 95.12 72 GLU A CA 1
ATOM 554 C C . GLU A 1 72 ? -10.793 -6.162 10.332 1.00 95.12 72 GLU A C 1
ATOM 556 O O . GLU A 1 72 ? -10.213 -6.992 9.637 1.00 95.12 72 GLU A O 1
ATOM 561 N N . SER A 1 73 ? -10.748 -4.856 10.047 1.00 95.44 73 SER A N 1
ATOM 562 C CA . SER A 1 73 ? -10.021 -4.342 8.883 1.00 95.44 73 SER A CA 1
ATOM 563 C C . SER A 1 73 ? -8.499 -4.441 9.032 1.00 95.44 73 SER A C 1
ATOM 565 O O . SER A 1 73 ? -7.816 -4.709 8.046 1.00 95.44 73 SER A O 1
ATOM 567 N N . LEU A 1 74 ? -7.950 -4.304 10.245 1.00 93.62 74 LEU A N 1
ATOM 568 C CA . LEU A 1 74 ? -6.531 -4.566 10.518 1.00 93.62 74 LEU A CA 1
ATOM 569 C C . LEU A 1 74 ? -6.169 -6.029 10.238 1.00 93.62 74 LEU A C 1
ATOM 571 O O . LEU A 1 74 ? -5.198 -6.291 9.530 1.00 93.62 74 LEU A O 1
ATOM 575 N N . VAL A 1 75 ? -6.964 -6.977 10.746 1.00 92.81 75 VAL A N 1
ATOM 576 C CA . VAL A 1 75 ? -6.757 -8.413 10.497 1.00 92.81 75 VAL A CA 1
ATOM 577 C C . VAL A 1 75 ? -6.942 -8.747 9.019 1.00 92.81 75 VAL A C 1
ATOM 579 O O . VAL A 1 75 ? -6.156 -9.512 8.466 1.00 92.81 75 VAL A O 1
ATOM 582 N N . ALA A 1 76 ? -7.953 -8.175 8.365 1.00 93.25 76 ALA A N 1
ATOM 583 C CA . ALA A 1 76 ? -8.215 -8.422 6.953 1.00 93.25 76 ALA A CA 1
ATOM 584 C C . ALA A 1 76 ? -7.091 -7.877 6.056 1.00 93.25 76 ALA A C 1
ATOM 586 O O . ALA A 1 76 ? -6.611 -8.614 5.202 1.00 93.25 76 ALA A O 1
ATOM 587 N N . ASN A 1 77 ? -6.582 -6.666 6.319 1.00 91.94 77 ASN A N 1
ATOM 588 C CA . ASN A 1 77 ? -5.378 -6.146 5.659 1.00 91.94 77 ASN A CA 1
ATOM 589 C C . ASN A 1 77 ? -4.174 -7.064 5.875 1.00 91.94 77 ASN A C 1
ATOM 591 O O . ASN A 1 77 ? -3.494 -7.420 4.919 1.00 91.94 77 ASN A O 1
ATOM 595 N N . ALA A 1 78 ? -3.921 -7.473 7.121 1.00 92.31 78 ALA A N 1
ATOM 596 C CA . ALA A 1 78 ? -2.796 -8.344 7.431 1.00 92.31 78 ALA A CA 1
ATOM 597 C C . ALA A 1 78 ? -2.891 -9.674 6.668 1.00 92.31 78 ALA A C 1
ATOM 599 O O . ALA A 1 78 ? -1.906 -10.125 6.093 1.00 92.31 78 ALA A O 1
ATOM 600 N N . ARG A 1 79 ? -4.087 -10.270 6.594 1.00 91.25 79 ARG A N 1
ATOM 601 C CA . ARG A 1 79 ? -4.335 -11.478 5.795 1.00 91.25 79 ARG A CA 1
ATOM 602 C C . ARG A 1 79 ? -4.171 -11.223 4.301 1.00 91.25 79 ARG A C 1
ATOM 604 O O . ARG A 1 79 ? -3.507 -12.012 3.649 1.00 91.25 79 ARG A O 1
ATOM 611 N N . GLY A 1 80 ? -4.724 -10.138 3.766 1.00 89.56 80 GLY A N 1
ATOM 612 C CA . GLY A 1 80 ? -4.577 -9.788 2.351 1.00 89.56 80 GLY A CA 1
ATOM 613 C C . GLY A 1 80 ? -3.118 -9.570 1.947 1.00 89.56 80 GLY A C 1
ATOM 614 O O . GLY A 1 80 ? -2.715 -9.942 0.851 1.00 89.56 80 GLY A O 1
ATOM 615 N N . VAL A 1 81 ? -2.290 -9.042 2.850 1.00 90.00 81 VAL A N 1
ATOM 616 C CA . VAL A 1 81 ? -0.856 -8.905 2.591 1.00 90.00 81 VAL A CA 1
ATOM 617 C C . VAL A 1 81 ? -0.113 -10.233 2.757 1.00 90.00 81 VAL A C 1
ATOM 619 O O . VAL A 1 81 ? 0.743 -10.543 1.936 1.00 90.00 81 VAL A O 1
ATOM 622 N N . LEU A 1 82 ? -0.405 -11.021 3.794 1.00 90.00 82 LEU A N 1
ATOM 623 C CA . LEU A 1 82 ? 0.378 -12.217 4.135 1.00 90.00 82 LEU A CA 1
ATOM 624 C C . LEU A 1 82 ? -0.036 -13.494 3.396 1.00 90.00 82 LEU A C 1
ATOM 626 O O . LEU A 1 82 ? 0.796 -14.381 3.222 1.00 90.00 82 LEU A O 1
ATOM 630 N N . VAL A 1 83 ? -1.310 -13.649 3.037 1.00 78.88 83 VAL A N 1
ATOM 631 C CA . VAL A 1 83 ? -1.832 -14.921 2.526 1.00 78.88 83 VAL A CA 1
ATOM 632 C C . VAL A 1 83 ? -1.566 -15.030 1.028 1.00 78.88 83 VAL A C 1
ATOM 634 O O . VAL A 1 83 ? -2.211 -14.377 0.211 1.00 78.88 83 VAL A O 1
ATOM 637 N N . CYS A 1 84 ? -0.664 -15.939 0.661 1.00 66.75 84 CYS A N 1
ATOM 638 C CA . CYS A 1 84 ? -0.433 -16.325 -0.727 1.00 66.75 84 CYS A CA 1
ATOM 639 C C . CYS A 1 84 ? -1.575 -17.228 -1.214 1.00 66.75 84 CYS A C 1
ATOM 641 O O . CYS A 1 84 ? -1.579 -18.435 -0.976 1.00 66.75 84 CYS A O 1
ATOM 643 N N . THR A 1 85 ? -2.565 -16.644 -1.885 1.00 63.53 85 THR A N 1
ATOM 644 C CA . THR A 1 85 ? -3.689 -17.383 -2.495 1.00 63.53 85 THR A CA 1
ATOM 645 C C . THR A 1 85 ? -3.461 -17.720 -3.971 1.00 63.53 85 THR A C 1
ATOM 647 O O . THR A 1 85 ? -4.257 -18.447 -4.557 1.00 63.53 85 THR A O 1
ATOM 650 N N . GLY A 1 86 ? -2.378 -17.222 -4.580 1.00 61.03 86 GLY A N 1
ATOM 651 C CA . GLY A 1 86 ? -2.122 -17.352 -6.017 1.00 61.03 86 GLY A CA 1
ATOM 652 C C . GLY A 1 86 ? -2.865 -16.325 -6.878 1.00 61.03 86 GLY A C 1
ATOM 653 O O . GLY A 1 86 ? -2.759 -16.379 -8.101 1.00 61.03 86 GLY A O 1
ATOM 654 N N . ASP A 1 87 ? -3.565 -15.370 -6.254 1.00 61.81 87 ASP A N 1
ATOM 655 C CA . ASP A 1 87 ? -4.265 -14.257 -6.910 1.00 61.81 87 ASP A CA 1
ATOM 656 C C . ASP A 1 87 ? -3.369 -13.012 -7.104 1.00 61.81 87 ASP A C 1
ATOM 658 O O . ASP A 1 87 ? -3.874 -11.910 -7.326 1.00 61.81 87 ASP A O 1
ATOM 662 N N . TRP A 1 88 ? -2.038 -13.168 -7.025 1.00 77.88 88 TRP A N 1
ATOM 663 C CA . TRP A 1 88 ? -1.043 -12.133 -7.353 1.00 77.88 88 TRP A CA 1
ATOM 664 C C . TRP A 1 88 ? -1.271 -10.819 -6.591 1.00 77.88 88 TRP A C 1
ATOM 666 O O . TRP A 1 88 ? -1.173 -9.721 -7.157 1.00 77.88 88 TRP A O 1
ATOM 676 N N . HIS A 1 89 ? -1.579 -10.936 -5.297 1.00 85.38 89 HIS A N 1
ATOM 677 C CA . HIS A 1 89 ? -1.733 -9.812 -4.378 1.00 85.38 89 HIS A CA 1
ATOM 678 C C . HIS A 1 89 ? -0.898 -9.986 -3.103 1.00 85.38 89 HIS A C 1
ATOM 680 O O . HIS A 1 89 ? -0.367 -11.062 -2.836 1.00 85.38 89 HIS A O 1
ATOM 686 N N . GLY A 1 90 ? -0.733 -8.909 -2.336 1.00 89.81 90 GLY A N 1
ATOM 687 C CA . GLY A 1 90 ? 0.038 -8.929 -1.093 1.00 89.81 90 GLY A CA 1
ATOM 688 C C . GLY A 1 90 ? 1.519 -9.247 -1.323 1.00 89.81 90 GLY A C 1
ATOM 689 O O . GLY A 1 90 ? 2.126 -8.765 -2.281 1.00 89.81 90 GLY A O 1
ATOM 690 N N . LEU A 1 91 ? 2.114 -10.052 -0.442 1.00 91.06 91 LEU A N 1
ATOM 691 C CA . LEU A 1 91 ? 3.511 -10.478 -0.543 1.00 91.06 91 LEU A CA 1
ATOM 692 C C . LEU A 1 91 ? 3.776 -11.325 -1.790 1.00 91.06 91 LEU A C 1
ATOM 694 O O . LEU A 1 91 ? 4.812 -11.128 -2.414 1.00 91.06 91 LEU A O 1
ATOM 698 N N . ASP A 1 92 ? 2.832 -12.169 -2.213 1.00 90.75 92 ASP A N 1
ATOM 699 C CA . ASP A 1 92 ? 2.951 -12.965 -3.445 1.00 90.75 92 ASP A CA 1
ATOM 700 C C . ASP A 1 92 ? 3.145 -12.057 -4.675 1.00 90.75 92 ASP A C 1
ATOM 702 O O . ASP A 1 92 ? 4.019 -12.279 -5.514 1.00 90.75 92 ASP A O 1
ATOM 706 N N . ALA A 1 93 ? 2.413 -10.936 -4.734 1.00 92.06 93 ALA A N 1
ATOM 707 C CA . ALA A 1 93 ? 2.616 -9.916 -5.766 1.00 92.06 93 ALA A CA 1
ATOM 708 C C . ALA A 1 93 ? 4.009 -9.282 -5.712 1.00 92.06 93 ALA A C 1
ATOM 710 O O . ALA A 1 93 ? 4.626 -9.051 -6.754 1.00 92.06 93 ALA A O 1
ATOM 711 N N . ILE A 1 94 ? 4.489 -8.965 -4.506 1.00 93.31 94 ILE A N 1
ATOM 712 C CA . ILE A 1 94 ? 5.780 -8.305 -4.277 1.00 93.31 94 ILE A CA 1
ATOM 713 C C . ILE A 1 94 ? 6.931 -9.238 -4.668 1.00 93.31 94 ILE A C 1
ATOM 715 O O . ILE A 1 94 ? 7.859 -8.817 -5.364 1.00 93.31 94 ILE A O 1
ATOM 719 N N . GLU A 1 95 ? 6.862 -10.501 -4.255 1.00 92.31 95 GLU A N 1
ATOM 720 C CA . GLU A 1 95 ? 7.828 -11.543 -4.598 1.00 92.31 95 GLU A CA 1
ATOM 721 C C . GLU A 1 95 ? 7.847 -11.776 -6.104 1.00 92.31 95 GLU A C 1
ATOM 723 O O . GLU A 1 95 ? 8.899 -11.696 -6.743 1.00 92.31 95 GLU A O 1
ATOM 728 N N . ARG A 1 96 ? 6.671 -11.940 -6.711 1.00 92.31 96 ARG A N 1
ATOM 729 C CA . ARG A 1 96 ? 6.576 -12.156 -8.148 1.00 92.31 96 ARG A CA 1
ATOM 730 C C . ARG A 1 96 ? 7.094 -10.972 -8.957 1.00 92.31 96 ARG A C 1
ATOM 732 O O . ARG A 1 96 ? 7.816 -11.160 -9.940 1.00 92.31 96 ARG A O 1
ATOM 739 N N . TRP A 1 97 ? 6.752 -9.753 -8.547 1.00 93.81 97 TRP A N 1
ATOM 740 C CA . TRP A 1 97 ? 7.295 -8.538 -9.143 1.00 93.81 97 TRP A CA 1
ATOM 741 C C . TRP A 1 97 ? 8.826 -8.516 -9.028 1.00 93.81 97 TRP A C 1
ATOM 743 O O . TRP A 1 97 ? 9.505 -8.300 -10.034 1.00 93.81 97 TRP A O 1
ATOM 753 N N . SER A 1 98 ? 9.375 -8.801 -7.845 1.00 95.25 98 SER A N 1
ATOM 754 C CA . SER A 1 98 ? 10.821 -8.871 -7.603 1.00 95.25 98 SER A CA 1
ATOM 755 C C . SER A 1 98 ? 11.531 -9.846 -8.551 1.00 95.25 98 SER A C 1
ATOM 757 O O . SER A 1 98 ? 12.522 -9.475 -9.190 1.00 95.25 98 SER A O 1
ATOM 759 N N . GLU A 1 99 ? 11.008 -11.065 -8.689 1.00 93.94 99 GLU A N 1
ATOM 760 C CA . GLU A 1 99 ? 11.573 -12.105 -9.554 1.00 93.94 99 GLU A CA 1
ATOM 761 C C . GLU A 1 99 ? 11.524 -11.734 -11.038 1.00 93.94 99 GLU A C 1
ATOM 763 O O . GLU A 1 99 ? 12.463 -11.994 -11.802 1.00 93.94 99 GLU A O 1
ATOM 768 N N . GLU A 1 100 ? 10.406 -11.152 -11.474 1.00 94.88 100 GLU A N 1
ATOM 769 C CA . GLU A 1 100 ? 10.200 -10.812 -12.874 1.00 94.88 100 GLU A CA 1
ATOM 770 C C . GLU A 1 100 ? 10.932 -9.542 -13.295 1.00 94.88 100 GLU A C 1
ATOM 772 O O . GLU A 1 100 ? 11.222 -9.417 -14.483 1.00 94.88 100 GLU A O 1
ATOM 777 N N . LEU A 1 101 ? 11.276 -8.638 -12.374 1.00 96.62 101 LEU A N 1
ATOM 778 C CA . LEU A 1 101 ? 11.820 -7.317 -12.703 1.00 96.62 101 LEU A CA 1
ATOM 779 C C . LEU A 1 101 ? 13.047 -7.384 -13.627 1.00 96.62 101 LEU A C 1
ATOM 781 O O . LEU A 1 101 ? 13.123 -6.664 -14.618 1.00 96.62 101 LEU A O 1
ATOM 785 N N . SER A 1 102 ? 13.967 -8.322 -13.381 1.00 97.00 102 SER A N 1
ATOM 786 C CA . SER A 1 102 ? 15.145 -8.552 -14.243 1.00 97.00 102 SER A CA 1
ATOM 787 C C . SER A 1 102 ? 14.804 -9.000 -15.675 1.00 97.00 102 SER A C 1
ATOM 789 O O . SER A 1 102 ? 15.622 -8.882 -16.586 1.00 97.00 102 SER A O 1
ATOM 791 N N . ARG A 1 103 ? 13.594 -9.527 -15.884 1.00 96.50 103 ARG A N 1
ATOM 792 C CA . ARG A 1 103 ? 13.084 -10.051 -17.157 1.00 96.50 103 ARG A CA 1
ATOM 793 C C . ARG A 1 103 ? 12.153 -9.071 -17.868 1.00 96.50 103 ARG A C 1
ATOM 795 O O . ARG A 1 103 ? 11.824 -9.334 -19.023 1.00 96.50 103 ARG A O 1
ATOM 802 N N . TRP A 1 104 ? 11.759 -7.964 -17.235 1.00 96.50 104 TRP A N 1
ATOM 803 C CA . TRP A 1 104 ? 10.914 -6.933 -17.851 1.00 96.50 104 TRP A CA 1
ATOM 804 C C . TRP A 1 104 ? 11.429 -6.458 -19.217 1.00 96.50 104 TRP A C 1
ATOM 806 O O . TRP A 1 104 ? 10.608 -6.353 -20.128 1.00 96.50 104 TRP A O 1
ATOM 816 N N . PRO A 1 105 ? 12.754 -6.293 -19.446 1.00 97.06 105 PRO A N 1
ATOM 817 C CA . PRO A 1 105 ? 13.271 -5.880 -20.750 1.00 97.06 105 PRO A CA 1
ATOM 818 C C . PRO A 1 105 ? 12.939 -6.800 -21.932 1.00 97.06 105 PRO A C 1
ATOM 820 O O . PRO A 1 105 ? 13.165 -6.422 -23.078 1.00 97.06 105 PRO A O 1
ATOM 823 N N . ARG A 1 106 ? 12.406 -8.005 -21.681 1.00 95.75 106 ARG A N 1
ATOM 824 C CA . ARG A 1 106 ? 11.947 -8.932 -22.726 1.00 95.75 106 ARG A CA 1
ATOM 825 C C . ARG A 1 106 ? 10.627 -8.516 -23.374 1.00 95.75 106 ARG A C 1
ATOM 827 O O . ARG A 1 106 ? 10.317 -9.024 -24.446 1.00 95.75 106 ARG A O 1
ATOM 834 N N . LEU A 1 107 ? 9.841 -7.648 -22.735 1.00 95.69 107 LEU A N 1
ATOM 835 C CA . LEU A 1 107 ? 8.580 -7.153 -23.282 1.00 95.69 107 LEU A CA 1
ATOM 836 C C . LEU A 1 107 ? 8.767 -5.758 -23.874 1.00 95.69 107 LEU A C 1
ATOM 838 O O . LEU A 1 107 ? 9.420 -4.893 -23.292 1.00 95.69 107 LEU A O 1
ATOM 842 N N . ALA A 1 108 ? 8.171 -5.522 -25.040 1.00 94.44 108 ALA A N 1
ATOM 843 C CA . ALA A 1 108 ? 8.201 -4.208 -25.663 1.00 94.44 108 ALA A CA 1
ATOM 844 C C . ALA A 1 108 ? 7.492 -3.170 -24.774 1.00 94.44 108 ALA A C 1
ATOM 846 O O . ALA A 1 108 ? 6.425 -3.428 -24.223 1.00 94.44 108 ALA A O 1
ATOM 847 N N . GLY A 1 109 ? 8.080 -1.978 -24.646 1.00 93.56 109 GLY A N 1
ATOM 848 C CA . GLY A 1 109 ? 7.494 -0.885 -23.864 1.00 93.56 109 GLY A CA 1
ATOM 849 C C . GLY A 1 109 ? 7.623 -1.029 -22.344 1.00 93.56 109 GLY A C 1
ATOM 850 O O . GLY A 1 109 ? 6.987 -0.262 -21.624 1.00 93.56 109 GLY A O 1
ATOM 851 N N . TRP A 1 110 ? 8.447 -1.952 -21.838 1.00 96.50 110 TRP A N 1
ATOM 852 C CA . TRP A 1 110 ? 8.686 -2.149 -20.400 1.00 96.50 110 TRP A CA 1
ATOM 853 C C . TRP A 1 110 ? 9.117 -0.878 -19.653 1.00 96.50 110 TRP A C 1
ATOM 855 O O . TRP A 1 110 ? 8.821 -0.735 -18.471 1.00 96.50 110 TRP A O 1
ATOM 865 N N . GLN A 1 111 ? 9.768 0.074 -20.324 1.00 96.94 111 GLN A N 1
ATOM 866 C CA . GLN A 1 111 ? 10.150 1.354 -19.725 1.00 96.94 111 GLN A CA 1
ATOM 867 C C . GLN A 1 111 ? 8.923 2.130 -19.231 1.00 96.94 111 GLN A C 1
ATOM 869 O O . GLN A 1 111 ? 8.954 2.699 -18.148 1.00 96.94 111 GLN A O 1
ATOM 874 N N . THR A 1 112 ? 7.796 2.050 -19.947 1.00 96.94 112 THR A N 1
ATOM 875 C CA . THR A 1 112 ? 6.542 2.681 -19.500 1.00 96.94 112 THR A CA 1
ATOM 876 C C . THR A 1 112 ? 5.992 2.045 -18.221 1.00 96.94 112 THR A C 1
ATOM 878 O O . THR A 1 112 ? 5.341 2.730 -17.434 1.00 96.94 112 THR A O 1
ATOM 881 N N . SER A 1 113 ? 6.282 0.761 -17.964 1.00 97.38 113 SER A N 1
ATOM 882 C CA . SER A 1 113 ? 5.992 0.127 -16.672 1.00 97.38 113 SER A CA 1
ATOM 883 C C . SER A 1 113 ? 6.858 0.694 -15.559 1.00 97.38 113 SER A C 1
ATOM 885 O O . SER A 1 113 ? 6.351 0.932 -14.468 1.00 97.38 113 SER A O 1
ATOM 887 N N . ILE A 1 114 ? 8.146 0.928 -15.825 1.00 97.88 114 ILE A N 1
ATOM 888 C CA . ILE A 1 114 ? 9.056 1.549 -14.856 1.00 97.88 114 ILE A CA 1
ATOM 889 C C . ILE A 1 114 ? 8.569 2.955 -14.518 1.00 97.88 114 ILE A C 1
ATOM 891 O O . ILE A 1 114 ? 8.389 3.257 -13.342 1.00 97.88 114 ILE A O 1
ATOM 895 N N . ASP A 1 115 ? 8.260 3.771 -15.527 1.00 97.69 115 ASP A N 1
ATOM 896 C CA . ASP A 1 115 ? 7.751 5.131 -15.332 1.00 97.69 115 ASP A CA 1
ATOM 897 C C . ASP A 1 115 ? 6.441 5.143 -14.535 1.00 97.69 115 ASP A C 1
ATOM 899 O O . ASP A 1 115 ? 6.235 5.997 -13.673 1.00 97.69 115 ASP A O 1
ATOM 903 N N . ALA A 1 116 ? 5.538 4.196 -14.811 1.00 96.62 116 ALA A N 1
ATOM 904 C CA . ALA A 1 116 ? 4.286 4.058 -14.075 1.00 96.62 116 ALA A CA 1
ATOM 905 C C . ALA A 1 116 ? 4.520 3.662 -12.609 1.00 96.62 116 ALA A C 1
ATOM 907 O O . ALA A 1 116 ? 3.890 4.230 -11.719 1.00 96.62 116 ALA A O 1
ATOM 908 N N . VAL A 1 117 ? 5.439 2.731 -12.344 1.00 97.31 117 VAL A N 1
ATOM 909 C CA . VAL A 1 117 ? 5.765 2.272 -10.987 1.00 97.31 117 VAL A CA 1
ATOM 910 C C . VAL A 1 117 ? 6.497 3.338 -10.179 1.00 97.31 117 VAL A C 1
ATOM 912 O O . VAL A 1 117 ? 6.130 3.573 -9.031 1.00 97.31 117 VAL A O 1
ATOM 915 N N . VAL A 1 118 ? 7.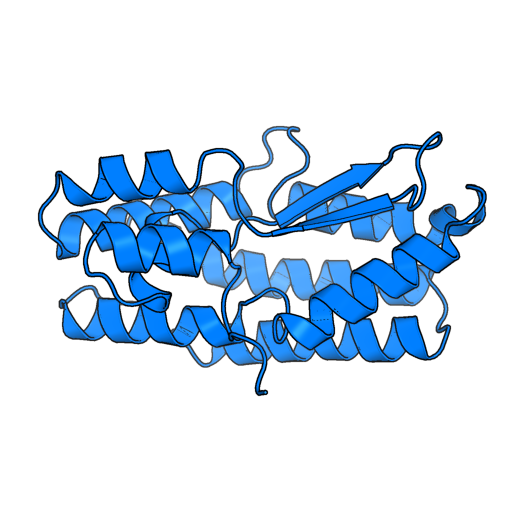501 4.002 -10.759 1.00 98.12 118 VAL A N 1
ATOM 916 C CA . VAL A 1 118 ? 8.223 5.110 -10.109 1.00 98.12 118 VAL A CA 1
ATOM 917 C C . VAL A 1 118 ? 7.235 6.191 -9.695 1.00 98.12 118 VAL A C 1
ATOM 919 O O . VAL A 1 118 ? 7.214 6.605 -8.538 1.00 98.12 118 VAL A O 1
ATOM 922 N N . ARG A 1 119 ? 6.362 6.580 -10.626 1.00 96.44 119 ARG A N 1
ATOM 923 C CA . ARG A 1 119 ? 5.312 7.558 -10.382 1.00 96.44 119 ARG A CA 1
ATOM 924 C C . ARG A 1 119 ? 4.368 7.114 -9.268 1.00 96.44 119 ARG A C 1
ATOM 926 O O . ARG A 1 119 ? 4.126 7.889 -8.352 1.00 96.44 119 ARG A O 1
ATOM 933 N N . LEU A 1 120 ? 3.874 5.875 -9.318 1.00 95.44 120 LEU A N 1
ATOM 934 C CA . LEU A 1 120 ? 3.015 5.321 -8.273 1.00 95.44 120 LEU A CA 1
ATOM 935 C C . LEU A 1 120 ? 3.696 5.409 -6.904 1.00 95.44 120 LEU A C 1
ATOM 937 O O . LEU A 1 120 ? 3.093 5.926 -5.971 1.00 95.44 120 LEU A O 1
ATOM 941 N N . LEU A 1 121 ? 4.942 4.943 -6.781 1.00 96.31 121 LEU A N 1
ATOM 942 C CA . LEU A 1 121 ? 5.691 4.951 -5.521 1.00 96.31 121 LEU A CA 1
ATOM 943 C C . LEU A 1 121 ? 5.859 6.368 -4.959 1.00 96.31 121 LEU A C 1
ATOM 945 O O . LEU A 1 121 ? 5.647 6.570 -3.768 1.00 96.31 121 LEU A O 1
ATOM 949 N N . GLN A 1 122 ? 6.202 7.336 -5.810 1.00 95.44 122 GLN A N 1
ATOM 950 C CA . GLN A 1 122 ? 6.418 8.728 -5.408 1.00 95.44 122 GLN A CA 1
ATOM 951 C C . GLN A 1 122 ? 5.112 9.438 -5.037 1.00 95.44 122 GLN A C 1
ATOM 953 O O . GLN A 1 122 ? 5.035 10.105 -4.013 1.00 95.44 122 GLN A O 1
ATOM 958 N N . GLU A 1 123 ? 4.067 9.289 -5.850 1.00 94.00 123 GLU A N 1
ATOM 959 C CA . GLU A 1 123 ? 2.797 10.000 -5.663 1.00 94.00 123 GLU A CA 1
ATOM 960 C C . GLU A 1 123 ? 1.944 9.430 -4.528 1.00 94.00 123 GLU A C 1
ATOM 962 O O . GLU A 1 123 ? 1.070 10.125 -4.020 1.00 94.00 123 GLU A O 1
ATOM 967 N N . SER A 1 124 ? 2.182 8.173 -4.150 1.00 93.94 124 SER A N 1
ATOM 968 C CA . SER A 1 124 ? 1.532 7.517 -3.010 1.00 93.94 124 SER A CA 1
ATOM 969 C C . SER A 1 124 ? 2.375 7.526 -1.735 1.00 93.94 124 SER A C 1
ATOM 971 O O . SER A 1 124 ? 1.966 6.908 -0.755 1.00 93.94 124 SER A O 1
ATOM 973 N N . ASP A 1 125 ? 3.553 8.160 -1.758 1.00 94.44 125 ASP A N 1
ATOM 974 C CA . ASP A 1 125 ? 4.486 8.211 -0.625 1.00 94.44 125 ASP A CA 1
ATOM 975 C C . ASP A 1 125 ? 4.809 6.808 -0.067 1.00 94.44 125 ASP A C 1
ATOM 977 O O . ASP A 1 125 ? 4.570 6.470 1.095 1.00 94.44 125 ASP A O 1
ATOM 981 N N . GLY A 1 126 ? 5.283 5.934 -0.962 1.00 94.25 126 GLY A N 1
ATOM 982 C CA . GLY A 1 126 ? 5.619 4.549 -0.636 1.00 94.25 126 GLY A CA 1
ATOM 983 C C . GLY A 1 126 ? 4.400 3.628 -0.564 1.00 94.25 126 GLY A C 1
ATOM 984 O O . GLY A 1 126 ? 4.198 2.930 0.430 1.00 94.25 126 GLY A O 1
ATOM 985 N N . LEU A 1 127 ? 3.577 3.611 -1.620 1.00 93.94 127 LEU A N 1
ATOM 986 C CA . LEU A 1 127 ? 2.384 2.755 -1.751 1.00 93.94 127 LEU A CA 1
ATOM 987 C C . LEU A 1 127 ? 1.383 2.966 -0.612 1.00 93.94 127 LEU A C 1
ATOM 989 O O . LEU A 1 127 ? 0.783 2.008 -0.121 1.00 93.94 127 LEU A O 1
ATOM 993 N N . TYR A 1 128 ? 1.220 4.220 -0.189 1.00 94.56 128 TYR A N 1
ATOM 994 C CA . TYR A 1 128 ? 0.338 4.661 0.889 1.00 94.56 128 TYR A CA 1
ATOM 995 C C . TYR A 1 128 ? 0.705 4.133 2.283 1.00 94.56 128 TYR A C 1
ATOM 997 O O . TYR A 1 128 ? -0.078 4.321 3.216 1.00 94.56 128 TYR A O 1
ATOM 1005 N N . ARG A 1 129 ? 1.878 3.501 2.477 1.00 93.31 129 ARG A N 1
ATOM 1006 C CA . ARG A 1 129 ? 2.292 3.018 3.809 1.00 93.31 129 ARG A CA 1
ATOM 1007 C C . ARG A 1 129 ? 2.455 4.177 4.790 1.00 93.31 129 ARG A C 1
ATOM 1009 O O . ARG A 1 129 ? 1.965 4.058 5.911 1.00 93.31 129 ARG A O 1
ATOM 1016 N N . ARG A 1 130 ? 3.020 5.312 4.354 1.00 91.94 130 ARG A N 1
ATOM 1017 C CA . ARG A 1 130 ? 3.120 6.515 5.194 1.00 91.94 130 ARG A CA 1
ATOM 1018 C C . ARG A 1 130 ? 1.745 7.035 5.603 1.00 91.94 130 ARG A C 1
ATOM 1020 O O . ARG A 1 130 ? 1.484 7.255 6.778 1.00 91.94 130 ARG A O 1
ATOM 1027 N N . HIS A 1 131 ? 0.825 7.143 4.650 1.00 91.75 131 HIS A N 1
ATOM 1028 C CA . HIS A 1 131 ? -0.537 7.614 4.913 1.00 91.75 131 HIS A CA 1
ATOM 1029 C C . HIS A 1 131 ? -1.345 6.659 5.803 1.00 91.75 131 HIS A C 1
ATOM 1031 O O . HIS A 1 131 ? -2.175 7.092 6.595 1.00 91.75 131 HIS A O 1
ATOM 1037 N N . TYR A 1 132 ? -1.072 5.354 5.764 1.00 92.69 132 TYR A N 1
ATOM 1038 C CA . TYR A 1 132 ? -1.755 4.398 6.636 1.00 92.69 132 TYR A CA 1
ATOM 1039 C C . TYR A 1 132 ? -1.442 4.600 8.130 1.00 92.69 132 TYR A C 1
ATOM 1041 O O . TYR A 1 132 ? -2.225 4.164 8.976 1.00 92.69 132 TYR A O 1
ATOM 1049 N N . ALA A 1 133 ? -0.362 5.310 8.480 1.00 88.25 133 ALA A N 1
ATOM 1050 C CA . ALA A 1 133 ? -0.105 5.727 9.858 1.00 88.25 133 ALA A CA 1
ATOM 1051 C C . ALA A 1 133 ? -1.257 6.575 10.436 1.00 88.25 133 ALA A C 1
ATOM 1053 O O . ALA A 1 133 ? -1.601 6.407 11.608 1.00 88.25 133 ALA A O 1
ATOM 1054 N N . ASP A 1 134 ? -1.929 7.389 9.612 1.00 91.62 134 ASP A N 1
ATOM 1055 C CA . ASP A 1 134 ? -3.099 8.175 10.027 1.00 91.62 134 ASP A CA 1
ATOM 1056 C C . ASP A 1 134 ? -4.247 7.264 10.486 1.00 91.62 134 ASP A C 1
ATOM 1058 O O . ASP A 1 134 ? -4.916 7.528 11.488 1.00 91.62 134 ASP A O 1
ATOM 1062 N N . PHE A 1 135 ? -4.470 6.151 9.779 1.00 94.06 135 PHE A N 1
ATOM 1063 C CA . PHE A 1 135 ? -5.475 5.165 10.170 1.00 94.06 135 PHE A CA 1
ATOM 1064 C C . PHE A 1 135 ? -5.110 4.473 11.489 1.00 94.06 135 PHE A C 1
ATOM 1066 O O . PHE A 1 135 ? -5.982 4.268 12.334 1.00 94.06 135 PHE A O 1
ATOM 1073 N N . LEU A 1 136 ? -3.830 4.156 11.708 1.00 92.44 136 LEU A N 1
ATOM 1074 C CA . LEU A 1 136 ? -3.369 3.578 12.975 1.00 92.44 136 LEU A CA 1
ATOM 1075 C C . LEU A 1 136 ? -3.526 4.553 14.153 1.00 92.44 136 LEU A C 1
ATOM 1077 O O . LEU A 1 136 ? -3.852 4.132 15.268 1.00 92.44 136 LEU A O 1
ATOM 1081 N N . ALA A 1 137 ? -3.347 5.854 13.912 1.00 90.88 137 ALA A N 1
ATOM 1082 C CA . ALA A 1 137 ? -3.612 6.888 14.907 1.00 90.88 137 ALA A CA 1
ATOM 1083 C C . ALA A 1 137 ? -5.105 6.942 15.274 1.00 90.88 137 ALA A C 1
ATOM 1085 O O . ALA A 1 137 ? -5.446 6.962 16.458 1.00 90.88 137 ALA A O 1
ATOM 1086 N N . ILE A 1 138 ? -5.999 6.865 14.279 1.00 93.94 138 ILE A N 1
ATOM 1087 C CA . ILE A 1 138 ? -7.451 6.762 14.507 1.00 93.94 138 ILE A CA 1
ATOM 1088 C C . ILE A 1 138 ? -7.788 5.493 15.297 1.00 93.94 138 ILE A C 1
ATOM 1090 O O . ILE A 1 138 ? -8.536 5.559 16.268 1.00 93.94 138 ILE A O 1
ATOM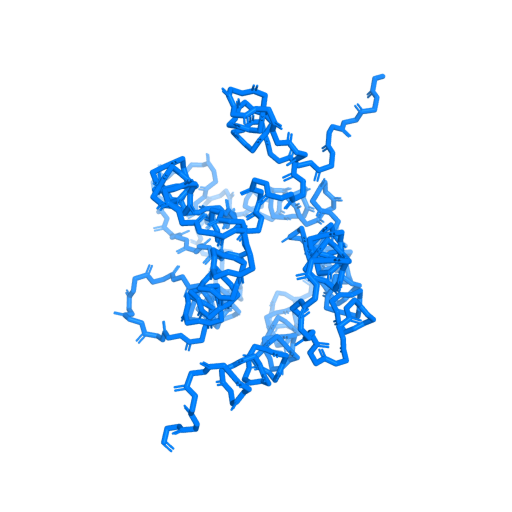 1094 N N . ALA A 1 139 ? -7.209 4.346 14.932 1.00 93.50 139 ALA A N 1
ATOM 1095 C CA . ALA A 1 139 ? -7.408 3.091 15.655 1.00 93.50 139 ALA A CA 1
ATOM 1096 C C . ALA A 1 139 ? -7.042 3.227 17.140 1.00 93.50 139 ALA A C 1
ATOM 1098 O O . ALA A 1 139 ? -7.817 2.828 18.009 1.00 93.50 139 ALA A O 1
ATOM 1099 N N . THR A 1 140 ? -5.908 3.863 17.428 1.00 92.19 140 THR A N 1
ATOM 1100 C CA . THR A 1 140 ? -5.456 4.117 18.800 1.00 92.19 140 THR A CA 1
ATOM 1101 C C . THR A 1 140 ? -6.427 5.026 19.560 1.00 92.19 140 THR A C 1
ATOM 1103 O O . THR A 1 140 ? -6.772 4.725 20.702 1.00 92.19 140 THR A O 1
ATOM 1106 N N . ALA A 1 141 ? -6.921 6.096 18.927 1.00 93.19 141 ALA A N 1
ATOM 1107 C CA . ALA A 1 141 ? -7.908 7.004 19.520 1.00 93.19 141 ALA A CA 1
ATOM 1108 C C . ALA A 1 141 ? -9.257 6.317 19.818 1.00 93.19 141 ALA A C 1
ATOM 1110 O O . ALA A 1 141 ? -9.923 6.653 20.793 1.00 93.19 141 ALA A O 1
ATOM 1111 N N . GLU A 1 142 ? -9.623 5.311 19.024 1.00 94.38 142 GLU A N 1
ATOM 1112 C CA . GLU A 1 142 ? -10.809 4.459 19.205 1.00 94.38 142 GLU A CA 1
ATOM 1113 C C . GLU A 1 142 ? -10.580 3.309 20.213 1.00 94.38 142 GLU A C 1
ATOM 1115 O O . GLU A 1 142 ? -11.399 2.394 20.337 1.00 94.38 142 GLU A O 1
ATOM 1120 N N . GLY A 1 143 ? -9.450 3.311 20.930 1.00 92.38 143 GLY A N 1
ATOM 1121 C CA . GLY A 1 143 ? -9.109 2.295 21.929 1.00 92.38 143 GLY A CA 1
ATOM 1122 C C . GLY A 1 143 ? -8.684 0.946 21.338 1.00 92.38 143 GLY A C 1
ATOM 1123 O O . GLY A 1 143 ? -8.652 -0.063 22.047 1.00 92.38 143 GLY A O 1
ATOM 1124 N N . VAL A 1 144 ? -8.358 0.891 20.043 1.00 92.44 144 VAL A N 1
ATOM 1125 C CA . VAL A 1 144 ? -7.809 -0.297 19.383 1.00 92.44 144 VAL A CA 1
ATOM 1126 C C . VAL A 1 144 ? -6.287 -0.251 19.466 1.00 92.44 144 VAL A C 1
ATOM 1128 O O . VAL A 1 144 ? -5.627 0.569 18.838 1.00 92.44 144 VAL A O 1
ATOM 1131 N N . ALA A 1 145 ? -5.711 -1.153 20.255 1.00 87.38 145 ALA A N 1
ATOM 1132 C CA . ALA A 1 145 ? -4.279 -1.167 20.528 1.00 87.38 145 ALA A CA 1
ATOM 1133 C C . ALA A 1 145 ? -3.447 -1.649 19.324 1.00 87.38 145 ALA A C 1
ATOM 1135 O O . ALA A 1 145 ? -3.384 -2.845 19.040 1.00 87.38 145 ALA A O 1
ATOM 1136 N N . VAL A 1 146 ? -2.769 -0.750 18.626 1.00 81.75 146 VAL A N 1
ATOM 1137 C CA . VAL A 1 146 ? -1.908 -1.109 17.493 1.00 81.75 146 VAL A CA 1
ATOM 1138 C C . VAL A 1 146 ? -0.493 -1.444 18.006 1.00 81.75 146 VAL A C 1
ATOM 1140 O O . VAL A 1 146 ? 0.092 -0.609 18.694 1.00 81.75 146 VAL A O 1
ATOM 1143 N N . PRO A 1 147 ? 0.064 -2.645 17.736 1.00 70.38 147 PRO A N 1
ATOM 1144 C CA . PRO A 1 147 ? 1.438 -2.977 18.121 1.00 70.38 147 PRO A CA 1
ATOM 1145 C C . PRO A 1 147 ? 2.423 -2.055 17.395 1.00 70.38 147 PRO A C 1
ATOM 1147 O O . PRO A 1 147 ? 2.219 -1.834 16.205 1.00 70.38 147 PRO A O 1
ATOM 1150 N N . GLU A 1 148 ? 3.420 -1.522 18.130 1.00 64.69 148 GLU A N 1
ATOM 1151 C CA . GLU A 1 148 ? 4.471 -0.557 17.715 1.00 64.69 148 GLU A CA 1
ATOM 1152 C C . GLU A 1 148 ? 4.316 -0.055 16.265 1.00 64.69 148 GLU A C 1
ATOM 1154 O O . GLU A 1 148 ? 5.048 -0.426 15.345 1.00 64.69 148 GLU A O 1
ATOM 1159 N N . GLY A 1 149 ? 3.255 0.736 16.069 1.00 66.50 149 GLY A N 1
ATOM 1160 C CA . GLY A 1 149 ? 2.750 1.174 14.772 1.00 66.50 149 GLY A CA 1
ATOM 1161 C C . GLY A 1 149 ? 3.245 2.570 14.395 1.00 66.50 149 GLY A C 1
ATOM 1162 O O . GLY A 1 149 ? 3.900 3.243 15.182 1.00 66.50 149 GLY A O 1
ATOM 1163 N N . ALA A 1 150 ? 2.919 3.008 13.179 1.00 61.44 150 ALA A N 1
ATOM 1164 C CA . ALA A 1 150 ? 3.407 4.225 12.510 1.00 61.44 150 ALA A CA 1
ATOM 1165 C C . ALA A 1 150 ? 4.900 4.197 12.126 1.00 61.44 150 ALA A C 1
ATOM 1167 O O . ALA A 1 150 ? 5.183 4.079 10.936 1.00 61.44 150 ALA A O 1
ATOM 1168 N N . THR A 1 151 ? 5.845 4.175 13.075 1.00 74.75 151 THR A N 1
ATOM 1169 C CA . THR A 1 151 ? 7.296 4.236 12.766 1.00 74.75 151 THR A CA 1
ATOM 1170 C C . THR A 1 151 ? 7.734 3.131 11.802 1.00 74.75 151 THR A C 1
ATOM 1172 O O . THR A 1 151 ? 8.511 3.351 10.877 1.00 74.75 151 THR A O 1
ATOM 1175 N N . ARG A 1 152 ? 7.182 1.924 11.968 1.00 84.44 152 ARG A N 1
ATOM 1176 C CA . ARG A 1 152 ? 7.497 0.786 11.101 1.00 84.44 152 ARG A CA 1
ATOM 1177 C C . ARG A 1 152 ? 6.981 0.956 9.670 1.00 84.44 152 ARG A C 1
ATOM 1179 O O . ARG A 1 152 ? 7.609 0.465 8.736 1.00 84.44 152 ARG A O 1
ATOM 1186 N N . LEU A 1 153 ? 5.843 1.626 9.493 1.00 89.06 153 LEU A N 1
ATOM 1187 C CA . LEU A 1 153 ? 5.281 1.903 8.172 1.00 89.06 153 LEU A CA 1
ATOM 1188 C C . LEU A 1 153 ? 6.024 3.036 7.467 1.00 89.06 153 LEU A C 1
ATOM 1190 O O . LEU A 1 153 ? 6.191 2.953 6.254 1.00 89.06 153 LEU A O 1
ATOM 1194 N N . ASP A 1 154 ? 6.526 4.023 8.212 1.00 89.44 154 ASP A N 1
ATOM 1195 C CA . ASP A 1 154 ? 7.434 5.041 7.675 1.00 89.44 154 ASP A CA 1
ATOM 1196 C C . ASP A 1 154 ? 8.715 4.408 7.121 1.00 89.44 154 ASP A C 1
ATOM 1198 O O . ASP A 1 154 ? 9.088 4.675 5.982 1.00 89.44 154 ASP A O 1
ATOM 1202 N N . GLU A 1 155 ? 9.339 3.484 7.861 1.00 91.56 155 GLU A N 1
ATOM 1203 C CA . GLU A 1 155 ? 10.518 2.749 7.377 1.00 91.56 155 GLU A CA 1
ATOM 1204 C C . GLU A 1 155 ? 10.229 1.947 6.096 1.00 91.56 155 GLU A C 1
ATOM 1206 O O . GLU A 1 155 ? 11.068 1.865 5.194 1.00 91.56 155 GLU A O 1
ATOM 1211 N N . ILE A 1 156 ? 9.045 1.331 6.006 1.00 93.12 156 ILE A N 1
ATOM 1212 C CA . ILE A 1 156 ? 8.620 0.593 4.809 1.00 93.12 156 ILE A CA 1
ATOM 1213 C C . ILE A 1 156 ? 8.382 1.565 3.643 1.00 93.12 156 ILE A C 1
ATOM 1215 O O . ILE A 1 156 ? 8.799 1.277 2.519 1.00 93.12 156 ILE A O 1
ATOM 1219 N N . ALA A 1 157 ? 7.758 2.717 3.896 1.00 94.69 157 ALA A N 1
ATOM 1220 C CA . ALA A 1 157 ? 7.545 3.756 2.892 1.00 94.69 157 ALA A CA 1
ATOM 1221 C C . ALA A 1 157 ? 8.878 4.300 2.352 1.00 94.69 157 ALA A C 1
ATOM 1223 O O . ALA A 1 157 ? 9.071 4.360 1.137 1.00 94.69 157 ALA A O 1
ATOM 1224 N N . ASP A 1 158 ? 9.837 4.592 3.231 1.00 95.62 158 ASP A N 1
ATOM 1225 C CA . ASP A 1 158 ? 11.183 5.034 2.853 1.00 95.62 158 ASP A CA 1
ATOM 1226 C C . ASP A 1 158 ? 11.910 3.976 2.010 1.00 95.62 158 ASP A C 1
ATOM 1228 O O . ASP A 1 158 ? 12.548 4.295 1.003 1.00 95.62 158 ASP A O 1
ATOM 1232 N N . ALA A 1 159 ? 11.780 2.693 2.367 1.00 96.31 159 ALA A N 1
ATOM 1233 C CA . ALA A 1 159 ? 12.343 1.597 1.582 1.00 96.31 159 ALA A CA 1
ATOM 1234 C C . ALA A 1 159 ? 11.730 1.518 0.171 1.00 96.31 159 ALA A C 1
ATOM 1236 O O . ALA A 1 159 ? 12.454 1.279 -0.803 1.00 96.31 159 ALA A O 1
ATOM 1237 N N . TRP A 1 160 ? 10.422 1.753 0.043 1.00 96.94 160 TRP A N 1
ATOM 1238 C CA . TRP A 1 160 ? 9.727 1.832 -1.242 1.00 96.94 160 TRP A CA 1
ATOM 1239 C C . TRP A 1 160 ? 10.174 3.028 -2.089 1.00 96.94 160 TRP A C 1
ATOM 1241 O O . TRP A 1 160 ? 10.441 2.872 -3.283 1.00 96.94 160 TRP A O 1
ATOM 1251 N N . LEU A 1 161 ? 10.325 4.206 -1.489 1.00 97.75 161 LEU A N 1
ATOM 1252 C CA . LEU A 1 161 ? 10.823 5.394 -2.187 1.00 97.75 161 LEU A CA 1
ATOM 1253 C C . LEU A 1 161 ? 12.280 5.223 -2.634 1.00 97.75 161 LEU A C 1
ATOM 1255 O O . LEU A 1 161 ? 12.627 5.550 -3.768 1.00 97.75 161 LEU A O 1
ATOM 1259 N N . ALA A 1 162 ? 13.117 4.581 -1.817 1.00 97.88 162 ALA A N 1
ATOM 1260 C CA . ALA A 1 162 ? 14.483 4.237 -2.205 1.00 97.88 162 ALA A CA 1
ATOM 1261 C C . ALA A 1 162 ? 14.541 3.250 -3.390 1.00 97.88 162 ALA A C 1
ATOM 1263 O O . ALA A 1 162 ? 15.527 3.232 -4.133 1.00 97.88 162 ALA A O 1
ATOM 1264 N N . ILE A 1 163 ? 13.515 2.410 -3.581 1.00 98.00 163 ILE A N 1
ATOM 1265 C CA . ILE A 1 163 ? 13.357 1.580 -4.785 1.00 98.00 163 ILE A CA 1
ATOM 1266 C C . ILE A 1 163 ? 12.985 2.459 -5.987 1.00 98.00 163 ILE A C 1
ATOM 1268 O O . ILE A 1 163 ? 13.602 2.305 -7.044 1.00 98.00 163 ILE A O 1
ATOM 1272 N N . ALA A 1 164 ? 12.054 3.404 -5.824 1.00 98.19 164 ALA A N 1
ATOM 1273 C CA . ALA A 1 164 ? 11.661 4.343 -6.878 1.00 98.19 164 ALA A CA 1
ATOM 1274 C C . ALA A 1 164 ? 12.861 5.140 -7.411 1.00 98.19 164 ALA A C 1
ATOM 1276 O O . ALA A 1 164 ? 13.097 5.168 -8.618 1.00 98.19 164 ALA A O 1
ATOM 1277 N N . ASP A 1 165 ? 13.687 5.689 -6.518 1.00 98.38 165 ASP A N 1
ATOM 1278 C CA . ASP A 1 165 ? 14.882 6.459 -6.885 1.00 98.38 165 ASP A CA 1
ATOM 1279 C C . ASP A 1 165 ? 15.902 5.644 -7.683 1.00 98.38 165 ASP A C 1
ATOM 1281 O O . ASP A 1 165 ? 16.642 6.178 -8.510 1.00 98.38 165 ASP A O 1
ATOM 1285 N N . ARG A 1 166 ? 15.993 4.339 -7.422 1.00 98.38 166 ARG A N 1
ATOM 1286 C CA . ARG A 1 166 ? 16.898 3.438 -8.148 1.00 98.38 166 ARG A CA 1
ATOM 1287 C C . ARG A 1 166 ? 16.368 3.113 -9.530 1.00 98.38 166 ARG A C 1
ATOM 1289 O O . ARG A 1 166 ? 17.128 3.155 -10.493 1.00 98.38 166 ARG A O 1
ATOM 1296 N N . LEU A 1 167 ? 15.074 2.823 -9.618 1.00 98.06 167 LEU A N 1
ATOM 1297 C CA . LEU A 1 167 ? 14.390 2.604 -10.887 1.00 98.06 167 LEU A CA 1
ATOM 1298 C C . LEU A 1 167 ? 14.508 3.839 -11.790 1.00 98.06 167 LEU A C 1
ATOM 1300 O O . LEU A 1 167 ? 14.898 3.707 -12.945 1.00 98.06 167 LEU A O 1
ATOM 1304 N N . ALA A 1 168 ? 14.277 5.035 -11.242 1.00 97.81 168 ALA A N 1
ATOM 1305 C CA . ALA A 1 168 ? 14.388 6.301 -11.967 1.00 97.81 168 ALA A CA 1
ATOM 1306 C C . ALA A 1 168 ? 15.810 6.579 -12.489 1.00 97.81 168 ALA A C 1
ATOM 1308 O O . ALA A 1 168 ? 15.978 7.170 -13.552 1.00 97.81 168 ALA A O 1
ATOM 1309 N N . ARG A 1 169 ? 16.844 6.127 -11.766 1.00 97.56 169 ARG A N 1
ATOM 1310 C CA . ARG A 1 169 ? 18.252 6.228 -12.190 1.00 97.56 169 ARG A CA 1
ATOM 1311 C C . ARG A 1 169 ? 18.677 5.161 -13.201 1.00 97.56 169 ARG A C 1
ATOM 1313 O O . ARG A 1 169 ? 19.806 5.217 -13.681 1.00 97.56 169 ARG A O 1
ATOM 1320 N N . GLY A 1 170 ? 17.810 4.197 -13.515 1.00 96.69 170 GLY A N 1
ATOM 1321 C CA . GLY A 1 170 ? 18.150 3.074 -14.385 1.00 96.69 170 GLY A CA 1
ATOM 1322 C C . GLY A 1 170 ? 19.138 2.093 -13.747 1.00 96.69 170 GLY A C 1
ATOM 1323 O O . GLY A 1 170 ? 19.932 1.482 -14.462 1.00 96.69 170 GLY A O 1
ATOM 1324 N N . ASP A 1 171 ? 19.119 1.950 -12.414 1.00 97.88 171 ASP A N 1
ATOM 1325 C CA . ASP A 1 171 ? 19.905 0.925 -11.719 1.00 97.88 171 ASP A CA 1
ATOM 1326 C C . ASP A 1 171 ? 19.561 -0.485 -12.264 1.00 97.88 171 ASP A C 1
ATOM 1328 O O . ASP A 1 171 ? 18.453 -0.754 -12.729 1.00 97.88 171 ASP A O 1
ATOM 1332 N N . ASP A 1 172 ? 20.504 -1.423 -12.131 1.00 97.62 172 ASP A N 1
ATOM 1333 C CA . ASP A 1 172 ? 20.328 -2.836 -12.494 1.00 97.62 172 ASP A CA 1
ATOM 1334 C C . ASP A 1 172 ? 19.053 -3.445 -11.8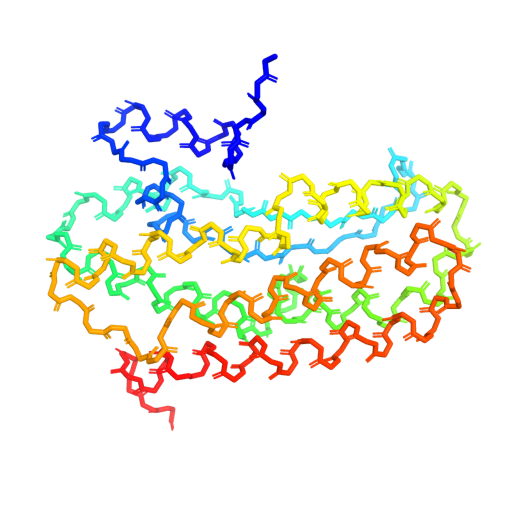72 1.00 97.62 172 ASP A C 1
ATOM 1336 O O . ASP A 1 172 ? 18.935 -3.594 -10.649 1.00 97.62 172 ASP A O 1
ATOM 1340 N N . LEU A 1 173 ? 18.119 -3.845 -12.741 1.00 97.69 173 LEU A N 1
ATOM 1341 C CA . LEU A 1 173 ? 16.807 -4.382 -12.385 1.00 97.69 173 LEU A CA 1
ATOM 1342 C C . LEU A 1 173 ? 16.877 -5.647 -11.522 1.00 97.69 173 LEU A C 1
ATOM 1344 O O . LEU A 1 173 ? 16.014 -5.838 -10.665 1.00 97.69 173 LEU A O 1
ATOM 1348 N N . ALA A 1 174 ? 17.909 -6.485 -11.668 1.00 97.19 174 ALA A N 1
ATOM 1349 C CA . ALA A 1 174 ? 18.090 -7.645 -10.796 1.00 97.19 174 ALA A CA 1
ATOM 1350 C C . ALA A 1 174 ? 18.424 -7.209 -9.360 1.00 97.19 174 ALA A C 1
ATOM 1352 O O . ALA A 1 174 ? 17.858 -7.720 -8.390 1.00 97.19 174 ALA A O 1
ATOM 1353 N N . ARG A 1 175 ? 19.286 -6.194 -9.211 1.00 97.31 175 ARG A N 1
ATOM 1354 C CA . ARG A 1 175 ? 19.635 -5.620 -7.899 1.00 97.31 175 ARG A CA 1
ATOM 1355 C C . ARG A 1 175 ? 18.476 -4.861 -7.267 1.00 97.31 175 ARG A C 1
ATOM 1357 O O . ARG A 1 175 ? 18.400 -4.794 -6.036 1.00 97.31 175 ARG A O 1
ATOM 1364 N N . VAL A 1 176 ? 17.619 -4.239 -8.074 1.00 98.06 176 VAL A N 1
ATOM 1365 C CA . VAL A 1 176 ? 16.378 -3.626 -7.586 1.00 98.06 176 VAL A CA 1
ATOM 1366 C C . VAL A 1 176 ? 15.402 -4.710 -7.130 1.00 98.06 176 VAL A C 1
ATOM 1368 O O . VAL A 1 176 ? 14.879 -4.605 -6.023 1.00 98.06 176 VAL A O 1
ATOM 1371 N N . GLY A 1 177 ? 15.258 -5.801 -7.889 1.00 97.44 177 GLY A N 1
ATOM 1372 C CA . GLY A 1 177 ? 14.454 -6.964 -7.504 1.00 97.44 177 GLY A CA 1
ATOM 1373 C C . GLY A 1 177 ? 14.829 -7.483 -6.116 1.00 97.44 177 GLY A C 1
ATOM 1374 O O . GLY A 1 177 ? 13.983 -7.544 -5.224 1.00 97.44 177 GLY A O 1
ATOM 1375 N N . SER A 1 178 ? 16.117 -7.727 -5.851 1.00 96.69 178 SER A N 1
ATOM 1376 C CA . SER A 1 178 ? 16.564 -8.173 -4.519 1.00 96.69 178 SER A CA 1
ATOM 1377 C C . SER A 1 178 ? 16.265 -7.176 -3.386 1.00 96.69 178 SER A C 1
ATOM 1379 O O . SER A 1 178 ? 16.196 -7.573 -2.224 1.00 96.69 178 SER A O 1
ATOM 1381 N N . ARG A 1 179 ? 16.128 -5.874 -3.680 1.00 96.62 179 ARG A N 1
ATOM 1382 C CA . ARG A 1 179 ? 15.727 -4.863 -2.684 1.00 96.62 179 ARG A CA 1
ATOM 1383 C C . ARG A 1 179 ? 14.239 -4.919 -2.386 1.00 96.62 179 ARG A C 1
ATOM 1385 O O . ARG A 1 179 ? 13.887 -4.847 -1.214 1.00 96.62 179 ARG A O 1
ATOM 1392 N N . ILE A 1 180 ? 13.412 -5.096 -3.416 1.00 96.19 180 ILE A N 1
ATOM 1393 C CA . ILE A 1 180 ? 11.970 -5.318 -3.262 1.00 96.19 180 ILE A CA 1
ATOM 1394 C C . ILE A 1 180 ? 11.736 -6.517 -2.336 1.00 96.19 180 ILE A C 1
ATOM 1396 O O . ILE A 1 180 ? 11.014 -6.394 -1.355 1.00 96.19 180 ILE A O 1
ATOM 1400 N N . LEU A 1 181 ? 12.444 -7.631 -2.550 1.00 93.75 181 LEU A N 1
ATOM 1401 C CA . LEU A 1 181 ? 12.300 -8.819 -1.701 1.00 93.75 181 LEU A CA 1
ATOM 1402 C C . LEU A 1 181 ? 12.690 -8.562 -0.234 1.00 93.75 181 LEU A C 1
ATOM 1404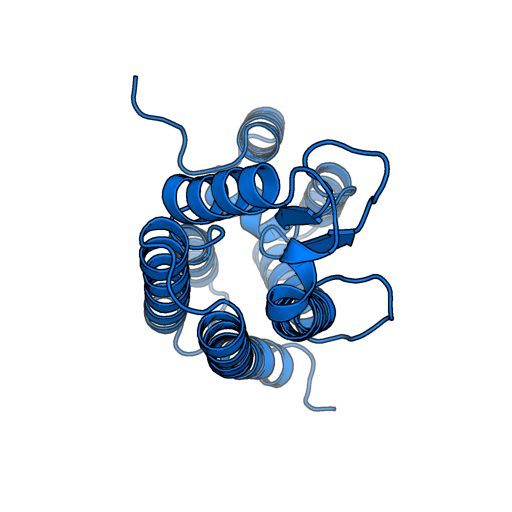 O O . LEU A 1 181 ? 11.995 -8.989 0.682 1.00 93.75 181 LEU A O 1
ATOM 1408 N N . ARG A 1 182 ? 13.776 -7.816 0.019 1.00 92.25 182 ARG A N 1
ATOM 1409 C CA . ARG A 1 182 ? 14.155 -7.441 1.395 1.00 92.25 182 ARG A CA 1
ATOM 1410 C C . ARG A 1 182 ? 13.118 -6.546 2.069 1.00 92.25 182 ARG A C 1
ATOM 1412 O O . ARG A 1 182 ? 12.887 -6.691 3.267 1.00 92.25 182 ARG A O 1
ATOM 1419 N N . MET A 1 183 ? 12.517 -5.627 1.317 1.00 92.81 183 MET A N 1
ATOM 1420 C CA . MET A 1 183 ? 11.423 -4.794 1.810 1.00 92.81 183 MET A CA 1
ATOM 1421 C C . MET A 1 183 ? 10.198 -5.666 2.137 1.00 92.81 183 MET A C 1
ATOM 1423 O O . MET A 1 183 ? 9.605 -5.484 3.197 1.00 92.81 183 MET A O 1
ATOM 1427 N N . ALA A 1 184 ? 9.904 -6.695 1.332 1.00 91.69 184 ALA A N 1
ATOM 1428 C CA . ALA A 1 184 ? 8.799 -7.625 1.576 1.00 91.69 184 ALA A CA 1
ATOM 1429 C C . ALA A 1 184 ? 8.930 -8.303 2.953 1.00 91.69 184 ALA A C 1
ATOM 1431 O O . ALA A 1 184 ? 7.955 -8.450 3.686 1.00 91.69 184 ALA A O 1
ATOM 1432 N N . SER A 1 185 ? 10.159 -8.624 3.374 1.00 90.56 185 SER A N 1
ATOM 1433 C CA . SER A 1 185 ? 10.435 -9.142 4.721 1.00 90.56 185 SER A CA 1
ATOM 1434 C C . SER A 1 185 ? 10.202 -8.120 5.847 1.00 90.56 185 SER A C 1
ATOM 1436 O O . SER A 1 185 ? 9.948 -8.510 6.989 1.00 90.56 185 SER A O 1
ATOM 1438 N N . LEU A 1 186 ? 10.322 -6.811 5.586 1.00 89.00 186 LEU A N 1
ATOM 1439 C CA . LEU A 1 186 ? 9.945 -5.771 6.556 1.00 89.00 186 LEU A CA 1
ATOM 1440 C C . LEU A 1 186 ? 8.428 -5.738 6.732 1.00 89.00 186 LEU A C 1
ATOM 1442 O O . LEU A 1 186 ? 7.950 -5.704 7.866 1.00 89.00 186 LEU A O 1
ATOM 1446 N N . GLU A 1 187 ? 7.714 -5.793 5.611 1.00 90.19 187 GLU A N 1
ATOM 1447 C CA . GLU A 1 187 ? 6.260 -5.748 5.539 1.00 90.19 187 GLU A CA 1
ATOM 1448 C C . GLU A 1 187 ? 5.620 -6.995 6.164 1.00 90.19 187 GLU A C 1
ATOM 1450 O O . GLU A 1 187 ? 4.752 -6.874 7.026 1.00 90.19 187 GLU A O 1
ATOM 1455 N N . SER A 1 188 ? 6.136 -8.184 5.844 1.00 91.31 188 SER A N 1
ATOM 1456 C CA . SER A 1 188 ? 5.719 -9.454 6.449 1.00 91.31 188 SER A CA 1
ATOM 1457 C C . SER A 1 188 ? 5.791 -9.420 7.978 1.00 91.31 188 SER A C 1
ATOM 1459 O O . SER A 1 188 ? 4.815 -9.735 8.657 1.00 91.31 188 SER A O 1
ATOM 1461 N N . ARG A 1 189 ? 6.919 -8.955 8.538 1.00 90.19 189 ARG A N 1
ATOM 1462 C CA . ARG A 1 189 ? 7.091 -8.857 9.995 1.00 90.19 189 ARG A CA 1
ATOM 1463 C C . ARG A 1 189 ? 6.081 -7.917 10.634 1.00 90.19 189 ARG A C 1
ATOM 1465 O O . ARG A 1 189 ? 5.533 -8.262 11.672 1.00 90.19 189 ARG A O 1
ATOM 1472 N N . PHE A 1 190 ? 5.833 -6.755 10.030 1.00 90.19 190 PHE A N 1
ATOM 1473 C CA . PHE A 1 190 ? 4.832 -5.821 10.541 1.00 90.19 190 PHE A CA 1
ATOM 1474 C C . PHE A 1 190 ? 3.445 -6.477 10.596 1.00 90.19 190 PHE A C 1
ATOM 1476 O O . PHE A 1 190 ? 2.821 -6.507 11.656 1.00 90.19 190 PHE A O 1
ATOM 1483 N N . TRP A 1 191 ? 2.992 -7.075 9.494 1.00 90.81 191 TRP A N 1
ATOM 1484 C CA . TRP A 1 191 ? 1.662 -7.679 9.433 1.00 90.81 191 TRP A CA 1
ATOM 1485 C C . TRP A 1 191 ? 1.512 -8.928 10.302 1.00 90.81 191 TRP A C 1
ATOM 1487 O O . TRP A 1 191 ? 0.431 -9.151 10.846 1.00 90.81 191 TRP A O 1
ATOM 1497 N N . ALA A 1 192 ? 2.582 -9.701 10.505 1.00 90.31 192 ALA A N 1
ATOM 1498 C CA . ALA A 1 192 ? 2.570 -10.835 11.426 1.00 90.31 192 ALA A CA 1
ATOM 1499 C C . ALA A 1 192 ? 2.215 -10.394 12.858 1.00 90.31 192 ALA A C 1
ATOM 1501 O O . ALA A 1 192 ? 1.358 -11.008 13.485 1.00 90.31 192 ALA A O 1
ATOM 1502 N N . THR A 1 193 ? 2.745 -9.254 13.330 1.00 90.00 193 THR A N 1
ATOM 1503 C CA . THR A 1 193 ? 2.397 -8.731 14.670 1.00 90.00 193 THR A CA 1
ATOM 1504 C C . THR A 1 193 ? 0.911 -8.397 14.827 1.00 90.00 193 THR A C 1
ATOM 1506 O O . THR A 1 193 ? 0.355 -8.513 15.921 1.00 90.00 193 THR A O 1
ATOM 1509 N N . ILE A 1 194 ? 0.245 -7.995 13.739 1.00 90.00 194 ILE A N 1
ATOM 1510 C CA . ILE A 1 194 ? -1.195 -7.720 13.733 1.00 90.00 194 ILE A CA 1
ATOM 1511 C C . ILE A 1 194 ? -1.985 -9.028 13.848 1.00 90.00 194 ILE A C 1
ATOM 1513 O O . ILE A 1 194 ? -2.932 -9.090 14.635 1.00 90.00 194 ILE A O 1
ATOM 1517 N N . ILE A 1 195 ? -1.589 -10.070 13.107 1.00 90.00 195 ILE A N 1
ATOM 1518 C CA . ILE A 1 195 ? -2.204 -11.405 13.183 1.00 90.00 195 ILE A CA 1
ATOM 1519 C C . ILE A 1 195 ? -2.044 -11.991 14.583 1.00 90.00 195 ILE A C 1
ATOM 1521 O O . ILE A 1 195 ? -3.052 -12.321 15.206 1.00 90.00 195 ILE A O 1
ATOM 1525 N N . ASP A 1 196 ? -0.822 -12.035 15.112 1.00 88.19 196 ASP A N 1
ATOM 1526 C CA . ASP A 1 196 ? -0.536 -12.606 16.433 1.00 88.19 196 ASP A CA 1
ATOM 1527 C C . ASP A 1 196 ? -1.366 -11.936 17.534 1.00 88.19 196 ASP A C 1
ATOM 1529 O O . ASP A 1 196 ? -1.847 -12.588 18.463 1.00 88.19 196 ASP A O 1
ATOM 1533 N N . ARG A 1 197 ? -1.587 -10.622 17.411 1.00 86.94 197 ARG A N 1
ATOM 1534 C CA . ARG A 1 197 ? -2.358 -9.845 18.381 1.00 86.94 197 ARG A CA 1
ATOM 1535 C C . ARG A 1 197 ? -3.864 -10.074 18.294 1.00 86.94 197 ARG A C 1
ATOM 1537 O O . ARG A 1 197 ? -4.527 -10.082 19.330 1.00 86.94 197 ARG A O 1
ATOM 1544 N N . TYR A 1 198 ? -4.417 -10.161 17.086 1.00 85.31 198 TYR A N 1
ATOM 1545 C CA . TYR A 1 198 ? -5.863 -10.034 16.876 1.00 85.31 198 TYR A CA 1
ATOM 1546 C C . TYR A 1 198 ? -6.550 -11.269 16.305 1.00 85.31 198 TYR A C 1
ATOM 1548 O O . TYR A 1 198 ? -7.757 -11.414 16.489 1.00 85.31 198 TYR A O 1
ATOM 1556 N N . ALA A 1 199 ? -5.824 -12.143 15.617 1.00 78.44 199 ALA A N 1
ATOM 1557 C CA . ALA A 1 199 ? -6.381 -13.358 15.032 1.00 78.44 199 ALA A CA 1
ATOM 1558 C C . ALA A 1 199 ? -6.180 -14.599 15.918 1.00 78.44 199 ALA A C 1
ATOM 1560 O O . ALA A 1 199 ? -6.797 -15.624 15.639 1.00 78.44 199 ALA A O 1
ATOM 1561 N N . GLY A 1 200 ? -5.364 -14.493 16.978 1.00 60.62 200 GLY A N 1
ATOM 1562 C CA . GLY A 1 200 ? -4.808 -15.648 17.682 1.00 60.62 200 GLY A CA 1
ATOM 1563 C C . GLY A 1 200 ? -3.729 -16.299 16.816 1.00 60.62 200 GLY A C 1
ATOM 1564 O O . GLY A 1 200 ? -3.924 -16.459 15.612 1.00 60.62 200 GLY A O 1
ATOM 1565 N N . GLY A 1 201 ? -2.570 -16.609 17.404 1.00 47.50 201 GL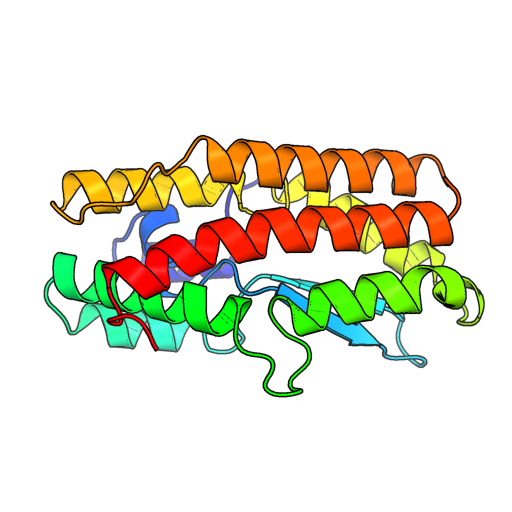Y A N 1
ATOM 1566 C CA . GLY A 1 201 ? -1.493 -17.301 16.690 1.00 47.50 201 GLY A CA 1
ATOM 1567 C C . GLY A 1 201 ? -2.025 -18.554 15.987 1.00 47.50 201 GLY A C 1
ATOM 1568 O O . GLY A 1 201 ? -2.887 -19.242 16.537 1.00 47.50 201 GLY A O 1
ATOM 1569 N N . ILE A 1 202 ? -1.553 -18.787 14.761 1.00 42.91 202 ILE A N 1
ATOM 1570 C CA . ILE A 1 202 ? -1.816 -20.023 14.008 1.00 42.91 202 ILE A CA 1
ATOM 1571 C C . ILE A 1 202 ? -1.351 -21.225 14.837 1.00 42.91 202 ILE A C 1
ATOM 1573 O O . ILE A 1 202 ? -0.245 -21.131 15.419 1.00 42.91 202 ILE A O 1
#